Protein AF-A0A9E2W4H2-F1 (afdb_monomer)

Foldseek 3Di:
DDPPQDDPVLLVVLLVDDQADPDDPDPLSVLLNLLSVVLSVLLVLLVVQLVCLVVVPPDDPVQQDPVSVVLSVVLNVLSRVVSVVSSVCSDNVNLSVLSVVLVPDPDPPPPRSDDDPPVSSLLSGSQLPRVQLCLLQPPQDPVNSSCSSVVNDDLLVLLVCLVVLVVVVVVLCVVPVPLCVVLVVLVVLQVVLVVCVVVLVQLSNLVSLLVSLLVLLLVLLVVQCVLVVFPDDCPDPCNPDVLSSLPVGPFDFDQKDFPQSLCSQVSDDDDFPPVDPPTPPRPRRDIDTDGSSSQLVVSVVPRVSVVVCVVVVNDPCSSRSSSSSSSSSSSSSSSVVSVRSVVSRVVD

Organism: NCBI:txid2851599

Mean predicted aligned error: 9.27 Å

Radius of gyration: 24.01 Å; Cα contacts (8 Å, |Δi|>4): 334; chains: 1; bounding box: 62×45×63 Å

Sequence (348 aa):
MTQHSLTVGQLLDALKIEIFDKSPQNDFQRKCLERETSLKHYIDVCGIIVHQLVEMPGLSHRNISHWKKAKAKECIENLVNYTEELINELDRKKIENYCRRITSSFLPFSRNVFEPDITLLTLNSYYGVILTDVYWIPDLTIYEAMQIAGGNLKVEELGKRTPSKKSQINQLLKNNPKIFQIYRSHLNTIDEAFKCYDKNINKAFNLLLLTSIEGLTRQLGQYLVSKQNLDVNVHSDKYNSLDAFLRKIPWKEEIKISKTRLALLTSHYKSINYNDPLVDLPKPFEEVFINLKTRLDFLRRRFKENRDLVLHGQETDYDKPYNGYINSSALYEVLETILKCHKIHENK

pLDDT: mean 81.5, std 13.82, range [30.67, 97.12]

Secondary structure (DSSP, 8-state):
-------HHHHHHHHH---S-SS-SSHHHHHHHHHHHHHHHHHHHHHHHHHHHHH-TT--GGG--HHHHHHHHHHHHHHHHHHHHHHHH--HHHHHHHHHHHHH---TT---S----HHHHHTTSIIIIII---TT-TTS-HHHHHHHHTT-S-GGGGGGGHHHHHHHHHHHHHH-HHHHHTTHHHHHHHHHHHHHHHTT-HHHHHHHHHHHHHHHHHHHHHHHHHHTT----TTSGGGSSHHHHHHHS---S-EEEEHHHHHHHHT------TT-TT-----TT-EEEE-HHHHTHHHHHHHHHHHHHHHTT--TTTTSHHHHHHHHHHHHHHHHHHHHHHHHHH--

Structure (mmCIF, N/CA/C/O backbone):
data_AF-A0A9E2W4H2-F1
#
_entry.id   AF-A0A9E2W4H2-F1
#
loop_
_atom_site.group_PDB
_atom_site.id
_atom_site.type_symbol
_atom_site.label_atom_id
_atom_site.label_alt_id
_atom_site.label_comp_id
_atom_site.label_asym_id
_atom_site.label_entity_id
_atom_site.label_seq_id
_atom_site.pdbx_PDB_ins_code
_atom_site.Cartn_x
_atom_site.Cartn_y
_atom_site.Cartn_z
_atom_site.occupancy
_atom_site.B_iso_or_equiv
_atom_site.auth_seq_id
_atom_site.auth_comp_id
_atom_site.auth_asym_id
_atom_site.auth_atom_id
_atom_site.pdbx_PDB_model_num
ATOM 1 N N . MET A 1 1 ? 12.622 9.662 24.736 1.00 30.67 1 MET A N 1
ATOM 2 C CA . MET A 1 1 ? 11.350 10.406 24.853 1.00 30.67 1 MET A CA 1
ATOM 3 C C . MET A 1 1 ? 10.286 9.408 25.259 1.00 30.67 1 MET A C 1
ATOM 5 O O . MET A 1 1 ? 10.336 8.280 24.793 1.00 30.67 1 MET A O 1
ATOM 9 N N . THR A 1 2 ? 9.499 9.780 26.260 1.00 33.22 2 THR A N 1
ATOM 10 C CA . THR A 1 2 ? 8.830 8.937 27.263 1.00 33.22 2 THR A CA 1
ATOM 11 C C . THR A 1 2 ? 7.976 7.809 26.688 1.00 33.22 2 THR A C 1
ATOM 13 O O . THR A 1 2 ? 6.876 8.029 26.198 1.00 33.22 2 THR A O 1
ATOM 16 N N . GLN A 1 3 ? 8.505 6.592 26.805 1.00 40.88 3 GLN A N 1
ATOM 17 C CA . GLN A 1 3 ? 7.831 5.327 26.547 1.00 40.88 3 GLN A CA 1
ATOM 18 C C . GLN A 1 3 ? 6.933 5.016 27.757 1.00 40.88 3 GLN A C 1
ATOM 20 O O . GLN A 1 3 ? 7.299 4.232 28.628 1.00 40.88 3 GLN A O 1
ATOM 25 N N . HIS A 1 4 ? 5.791 5.695 27.870 1.00 49.88 4 HIS A N 1
ATOM 26 C CA . HIS A 1 4 ? 4.703 5.172 28.690 1.00 49.88 4 HIS A CA 1
ATOM 27 C C . HIS A 1 4 ? 4.058 4.069 27.866 1.00 49.88 4 HIS A C 1
ATOM 29 O O . HIS A 1 4 ? 3.254 4.348 26.999 1.00 49.88 4 HIS A O 1
ATOM 35 N N . SER A 1 5 ? 4.504 2.829 28.051 1.00 65.12 5 SER A N 1
ATOM 36 C CA . SER A 1 5 ? 3.824 1.684 27.459 1.00 65.12 5 SER A CA 1
ATOM 37 C C . SER A 1 5 ? 2.610 1.358 28.321 1.00 65.12 5 SER A C 1
ATOM 39 O O . SER A 1 5 ? 2.797 0.948 29.473 1.00 65.12 5 SER A O 1
ATOM 41 N N . LEU A 1 6 ? 1.399 1.515 27.784 1.00 74.44 6 LEU A N 1
ATOM 42 C CA . LEU A 1 6 ? 0.196 0.901 28.339 1.00 74.44 6 LEU A CA 1
ATOM 43 C C . LEU A 1 6 ? 0.482 -0.541 28.784 1.00 74.44 6 LEU A C 1
ATOM 45 O O . LEU A 1 6 ? 0.919 -1.385 28.000 1.00 74.44 6 LEU A O 1
ATOM 49 N N . THR A 1 7 ? 0.251 -0.832 30.060 1.00 82.12 7 THR A N 1
ATOM 50 C CA . THR A 1 7 ? 0.413 -2.184 30.604 1.00 82.12 7 THR A CA 1
ATOM 51 C C . THR A 1 7 ? -0.848 -3.016 30.374 1.00 82.12 7 THR A C 1
ATOM 53 O O . THR A 1 7 ? -1.959 -2.488 30.320 1.00 82.12 7 THR A O 1
ATOM 56 N N . VAL A 1 8 ? -0.700 -4.345 30.325 1.00 80.69 8 VAL A N 1
ATOM 57 C CA . VAL A 1 8 ? -1.849 -5.272 30.281 1.00 80.69 8 VAL A CA 1
ATOM 58 C C . VAL A 1 8 ? -2.789 -5.044 31.472 1.00 80.69 8 VAL A C 1
ATOM 60 O O . VAL A 1 8 ? -4.002 -5.098 31.307 1.00 80.69 8 VAL A O 1
ATOM 63 N N . GLY A 1 9 ? -2.246 -4.725 32.655 1.00 81.88 9 GLY A N 1
ATOM 64 C CA . GLY A 1 9 ? -3.041 -4.378 33.838 1.00 81.88 9 GLY A CA 1
ATOM 65 C C . GLY A 1 9 ? -3.933 -3.158 33.607 1.00 81.88 9 GLY A C 1
ATOM 66 O O . GLY A 1 9 ? -5.137 -3.247 33.806 1.00 81.88 9 GLY A O 1
ATOM 67 N N . GLN A 1 10 ? -3.372 -2.064 33.081 1.00 84.75 10 GLN A N 1
ATOM 68 C CA . GLN A 1 10 ? -4.138 -0.852 32.758 1.00 84.75 10 GLN A CA 1
ATOM 69 C C . GLN A 1 10 ? -5.245 -1.107 31.727 1.00 84.75 10 GLN A C 1
ATOM 71 O O . GLN A 1 10 ? -6.332 -0.549 31.852 1.00 84.75 10 GLN A O 1
ATOM 76 N N . LEU A 1 11 ? -4.996 -1.968 30.736 1.00 84.06 11 LEU A N 1
ATOM 77 C CA . LEU A 1 11 ? -6.012 -2.371 29.763 1.00 84.06 11 LEU A CA 1
ATOM 78 C C . LEU A 1 11 ? -7.147 -3.165 30.427 1.00 84.06 11 LEU A C 1
ATOM 80 O O . LEU A 1 11 ? -8.320 -2.857 30.223 1.00 84.06 11 LEU A O 1
ATOM 84 N N . LEU A 1 12 ? -6.808 -4.163 31.249 1.00 86.75 12 LEU A N 1
ATOM 85 C CA . LEU A 1 12 ? -7.796 -4.974 31.967 1.00 86.75 12 LEU A CA 1
ATOM 86 C C . LEU A 1 12 ? -8.614 -4.143 32.957 1.00 86.75 12 LEU A C 1
ATOM 88 O O . LEU A 1 12 ? -9.815 -4.369 33.097 1.00 86.75 12 LEU A O 1
ATOM 92 N N . ASP A 1 13 ? -7.980 -3.192 33.637 1.00 89.12 13 ASP A N 1
ATOM 93 C CA . ASP A 1 13 ? -8.657 -2.289 34.559 1.00 89.12 13 ASP A CA 1
ATOM 94 C C . ASP A 1 13 ? -9.620 -1.373 33.799 1.00 89.12 13 ASP A C 1
ATOM 96 O O . ASP A 1 13 ? -10.785 -1.280 34.180 1.00 89.12 13 ASP A O 1
ATOM 100 N N . ALA A 1 14 ? -9.199 -0.796 32.668 1.00 87.75 14 ALA A N 1
ATOM 101 C CA . ALA A 1 14 ? -10.059 0.043 31.832 1.00 87.75 14 ALA A CA 1
ATOM 102 C C . ALA A 1 14 ? -11.332 -0.681 31.352 1.00 87.75 14 ALA A C 1
ATOM 104 O O . ALA A 1 14 ? -12.418 -0.099 31.358 1.00 87.75 14 ALA A O 1
ATOM 105 N N . LEU A 1 15 ? -11.229 -1.965 30.996 1.00 88.31 15 LEU A N 1
ATOM 106 C CA . LEU A 1 15 ? -12.386 -2.777 30.600 1.00 88.31 15 LEU A CA 1
ATOM 107 C C . LEU A 1 15 ? -13.360 -3.047 31.762 1.00 88.31 15 LEU A C 1
ATOM 109 O O . LEU A 1 15 ? -14.558 -3.218 31.524 1.00 88.31 15 LEU A O 1
ATOM 113 N N . LYS A 1 16 ? -12.872 -3.059 33.009 1.00 91.25 16 LYS A N 1
ATOM 114 C CA . LYS A 1 16 ? -13.671 -3.320 34.220 1.00 91.25 16 LYS A CA 1
ATOM 115 C C . LYS A 1 16 ? -14.325 -2.078 34.820 1.00 91.25 16 LYS A C 1
ATOM 117 O O . LYS A 1 16 ? -15.295 -2.232 35.556 1.00 91.25 16 LYS A O 1
ATOM 122 N N . ILE A 1 17 ? -13.798 -0.879 34.564 1.00 88.94 17 ILE A N 1
ATOM 123 C CA . ILE A 1 17 ? -14.346 0.376 35.104 1.00 88.94 17 ILE A CA 1
ATOM 124 C C . ILE A 1 17 ? -15.816 0.495 34.703 1.00 88.94 17 ILE A C 1
ATOM 126 O O . ILE A 1 17 ? -16.095 0.505 33.518 1.00 88.94 17 ILE A O 1
ATOM 130 N N . GLU A 1 18 ? -16.750 0.638 35.641 1.00 91.50 18 GLU A N 1
ATOM 131 C CA . GLU A 1 18 ? -18.157 0.948 35.344 1.00 91.50 18 GLU A CA 1
ATOM 132 C C . GLU A 1 18 ? -18.415 2.430 35.644 1.00 91.50 18 GLU A C 1
ATOM 134 O O . GLU A 1 18 ? -18.378 2.849 36.802 1.00 91.50 18 GLU A O 1
ATOM 139 N N . ILE A 1 19 ? -18.612 3.246 34.601 1.00 92.50 19 ILE A N 1
ATOM 140 C CA . ILE A 1 19 ? -18.779 4.701 34.757 1.00 92.50 19 ILE A CA 1
ATOM 141 C C . ILE A 1 19 ? -20.255 5.062 34.887 1.00 92.50 19 ILE A C 1
ATOM 143 O O . ILE A 1 19 ? -20.602 5.868 35.752 1.00 92.50 19 ILE A O 1
ATOM 147 N N . PHE A 1 20 ? -21.112 4.496 34.038 1.00 92.88 20 PHE A N 1
ATOM 148 C CA . PHE A 1 20 ? -22.549 4.760 34.005 1.00 92.88 20 PHE A CA 1
ATOM 149 C C . PHE A 1 20 ? -23.363 3.512 34.358 1.00 92.88 20 PHE A C 1
ATOM 151 O O . PHE A 1 20 ? -22.971 2.380 34.079 1.00 92.88 20 PHE A O 1
ATOM 158 N N . ASP A 1 21 ? -24.532 3.729 34.966 1.00 88.19 21 ASP A N 1
ATOM 159 C CA . ASP A 1 21 ? -25.425 2.644 35.364 1.00 88.19 21 ASP A CA 1
ATOM 160 C C . ASP A 1 21 ? -25.968 1.886 34.151 1.00 88.19 21 ASP A C 1
ATOM 162 O O . ASP A 1 21 ? -26.453 2.480 33.187 1.00 88.19 21 ASP A O 1
ATOM 166 N N . LYS A 1 22 ? -26.001 0.553 34.256 1.00 88.94 22 LYS A N 1
ATOM 167 C CA . LYS A 1 22 ? -26.570 -0.342 33.229 1.00 88.94 22 LYS A CA 1
ATOM 168 C C . LYS A 1 22 ? -28.074 -0.138 33.007 1.00 88.94 22 LYS A C 1
ATOM 170 O O . LYS A 1 22 ? -28.611 -0.611 32.011 1.00 88.94 22 LYS A O 1
ATOM 175 N N . SER A 1 23 ? -28.754 0.540 33.934 1.00 90.19 23 SER A N 1
ATOM 176 C CA . SER A 1 23 ? -30.181 0.883 33.870 1.00 90.19 23 SER A CA 1
ATOM 177 C C . SER A 1 23 ? -30.361 2.404 33.743 1.00 90.19 23 SER A C 1
ATOM 179 O O . SER A 1 23 ? -30.641 3.072 34.745 1.00 90.19 23 SER A O 1
ATOM 181 N N . PRO A 1 24 ? -30.171 2.978 32.538 1.00 87.62 24 PRO A N 1
ATOM 182 C CA . PRO A 1 24 ? -30.231 4.421 32.331 1.00 87.62 24 PRO A CA 1
ATOM 183 C C . PRO A 1 24 ? -31.644 4.961 32.584 1.00 87.62 24 PRO A C 1
ATOM 185 O O . PRO A 1 24 ? -32.631 4.414 32.099 1.00 87.62 24 PRO A O 1
ATOM 188 N N . GLN A 1 25 ? -31.735 6.073 33.311 1.00 88.75 25 GLN A N 1
ATOM 189 C CA . GLN A 1 25 ? -32.998 6.714 33.695 1.00 88.75 25 GLN A CA 1
ATOM 190 C C . GLN A 1 25 ? -33.503 7.717 32.649 1.00 88.75 25 GLN A C 1
ATOM 192 O O . GLN A 1 25 ? -34.647 8.162 32.703 1.00 88.75 25 GLN A O 1
ATOM 197 N N . ASN A 1 26 ? -32.651 8.123 31.704 1.00 88.88 26 ASN A N 1
ATOM 198 C CA . ASN A 1 26 ? -32.999 9.071 30.648 1.00 88.88 26 ASN A CA 1
ATOM 199 C C . ASN A 1 26 ? -32.149 8.865 29.381 1.00 88.88 26 ASN A C 1
ATOM 201 O O . ASN A 1 26 ? -31.153 8.139 29.389 1.00 88.88 26 ASN A O 1
ATOM 205 N N . ASP A 1 27 ? -32.537 9.534 28.288 1.00 86.38 27 ASP A N 1
ATOM 206 C CA . ASP A 1 27 ? -31.858 9.437 26.985 1.00 86.38 27 ASP A CA 1
ATOM 207 C C . ASP A 1 27 ? -30.380 9.855 27.047 1.00 86.38 27 ASP A C 1
ATOM 209 O O . ASP A 1 27 ? -29.530 9.241 26.408 1.00 86.38 27 ASP A O 1
ATOM 213 N N . PHE A 1 28 ? -30.050 10.867 27.853 1.00 89.25 28 PHE A N 1
ATOM 214 C CA . PHE A 1 28 ? -28.669 11.321 28.016 1.00 89.25 28 PHE A CA 1
ATOM 215 C C . PHE A 1 28 ? -27.792 10.243 28.669 1.00 89.25 28 PHE A C 1
ATOM 217 O O . PHE A 1 28 ? -26.725 9.924 28.152 1.00 89.25 28 PHE A O 1
ATOM 224 N N . GLN A 1 29 ? -28.262 9.632 29.760 1.00 89.94 29 GLN A N 1
ATOM 225 C CA . GLN A 1 29 ? -27.570 8.524 30.422 1.00 89.94 29 GLN A CA 1
ATOM 226 C C . GLN A 1 29 ? -27.437 7.306 29.508 1.00 89.94 29 GLN A C 1
ATOM 228 O O . GLN A 1 29 ? -26.381 6.678 29.500 1.00 89.94 29 GLN A O 1
ATOM 233 N N . ARG A 1 30 ? -28.462 7.006 28.698 1.00 89.94 30 ARG A N 1
ATOM 234 C CA . ARG A 1 30 ? -28.393 5.942 27.689 1.00 89.94 30 ARG A CA 1
ATOM 235 C C . ARG A 1 30 ? -27.256 6.191 26.692 1.00 89.94 30 ARG A C 1
ATOM 237 O O . ARG A 1 30 ? -26.438 5.301 26.494 1.00 89.94 30 ARG A O 1
ATOM 244 N N . LYS A 1 31 ? -27.141 7.404 26.141 1.00 89.69 31 LYS A N 1
ATOM 245 C CA . LYS A 1 31 ? -26.047 7.771 25.218 1.00 89.69 31 LYS A CA 1
ATOM 246 C C . LYS A 1 31 ? -24.665 7.686 25.869 1.00 89.69 31 LYS A C 1
ATOM 248 O O . LYS A 1 31 ? -23.723 7.209 25.241 1.00 89.69 31 LYS A O 1
ATOM 253 N N . CYS A 1 32 ? -24.539 8.114 27.126 1.00 91.44 32 CYS A N 1
ATOM 254 C CA . CYS A 1 32 ? -23.289 7.984 27.877 1.00 91.44 32 CYS A CA 1
ATOM 255 C C . CYS A 1 32 ? -22.887 6.513 28.076 1.00 91.44 32 CYS A C 1
ATOM 257 O O . CYS A 1 32 ? -21.725 6.167 27.866 1.00 91.44 32 CYS A O 1
ATOM 259 N N . LEU A 1 33 ? -23.843 5.643 28.419 1.00 93.06 33 LEU A N 1
ATOM 260 C CA . LEU A 1 33 ? -23.612 4.202 28.553 1.00 93.06 33 LEU A CA 1
ATOM 261 C C . LEU A 1 33 ? -23.238 3.552 27.210 1.00 93.06 33 LEU A C 1
ATOM 263 O O . LEU A 1 33 ? -22.323 2.731 27.150 1.00 93.06 33 LEU A O 1
ATOM 267 N N . GLU A 1 34 ? -23.905 3.930 26.117 1.00 91.12 34 GLU A N 1
ATOM 268 C CA . GLU A 1 34 ? -23.574 3.462 24.765 1.00 91.12 34 GLU A CA 1
ATOM 269 C C . GLU A 1 34 ? -22.152 3.887 24.352 1.00 91.12 34 GLU A C 1
ATOM 271 O O . GLU A 1 34 ? -21.398 3.069 23.816 1.00 91.12 34 GLU A O 1
ATOM 276 N N . ARG A 1 35 ? -21.742 5.130 24.655 1.00 91.12 35 ARG A N 1
ATOM 277 C CA . ARG A 1 35 ? -20.366 5.617 24.446 1.00 91.12 35 ARG A CA 1
ATOM 278 C C . ARG A 1 35 ? -19.355 4.787 25.233 1.00 91.12 35 ARG A C 1
ATOM 280 O O . ARG A 1 35 ? -18.366 4.355 24.645 1.00 91.12 35 ARG A O 1
ATOM 287 N N . GLU A 1 36 ? -19.591 4.585 26.531 1.00 94.00 36 GLU A N 1
ATOM 288 C CA . GLU A 1 36 ? -18.726 3.790 27.417 1.00 94.00 36 GLU A CA 1
ATOM 289 C C . GLU A 1 36 ? -18.560 2.362 26.884 1.00 94.00 36 GLU A C 1
ATOM 291 O O . GLU A 1 36 ? -17.440 1.876 26.723 1.00 94.00 36 GLU A O 1
ATOM 296 N N . THR A 1 37 ? -19.676 1.712 26.549 1.00 92.75 37 THR A N 1
ATOM 297 C CA . THR A 1 37 ? -19.695 0.345 26.008 1.00 92.75 37 THR A CA 1
ATOM 298 C C . THR A 1 37 ? -18.917 0.266 24.697 1.00 92.75 37 THR A C 1
ATOM 300 O O . THR A 1 37 ? -18.131 -0.658 24.490 1.00 92.75 37 THR A O 1
ATOM 303 N N . SER A 1 38 ? -19.080 1.268 23.833 1.00 91.19 38 SER A N 1
ATOM 304 C CA . SER A 1 38 ? -18.387 1.322 22.548 1.00 91.19 38 SER A CA 1
ATOM 305 C C . SER A 1 38 ? -16.877 1.540 22.701 1.00 91.19 38 SER A C 1
ATOM 307 O O . SER A 1 38 ? -16.106 0.882 22.009 1.00 91.19 38 SER A O 1
ATOM 309 N N . LEU A 1 39 ? -16.426 2.398 23.629 1.00 92.44 39 LEU A N 1
ATOM 310 C CA . LEU A 1 39 ? -14.993 2.560 23.937 1.00 92.44 39 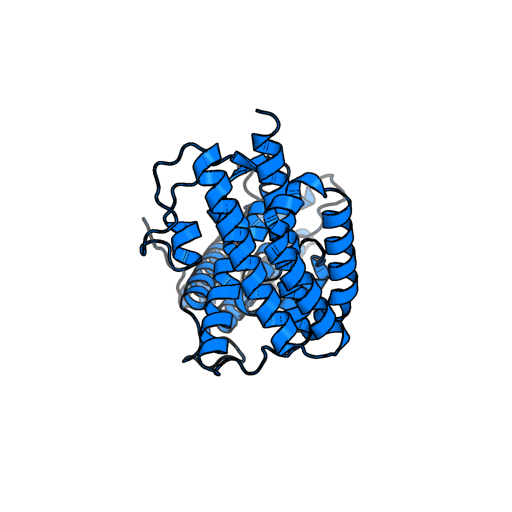LEU A CA 1
ATOM 311 C C . LEU A 1 39 ? -14.368 1.234 24.362 1.00 92.44 39 LEU A C 1
ATOM 313 O O . LEU A 1 39 ? -13.359 0.820 23.798 1.00 92.44 39 LEU A O 1
ATOM 317 N N . LYS A 1 40 ? -15.000 0.551 25.321 1.00 93.56 40 LYS A N 1
ATOM 318 C CA . LYS A 1 40 ? -14.528 -0.741 25.833 1.00 93.56 40 LYS A CA 1
ATOM 319 C C . LYS A 1 40 ? -14.477 -1.805 24.747 1.00 93.56 40 LYS A C 1
ATOM 321 O O . LYS A 1 40 ? -13.480 -2.510 24.637 1.00 93.56 40 LYS A O 1
ATOM 326 N N . HIS A 1 41 ? -15.516 -1.886 23.917 1.00 91.31 41 HIS A N 1
ATOM 327 C CA . HIS A 1 41 ? -15.539 -2.813 22.791 1.00 91.31 41 HIS A CA 1
ATOM 328 C C . HIS A 1 41 ? -14.346 -2.590 21.851 1.00 91.31 41 HIS A C 1
ATOM 330 O O . HIS A 1 41 ? -13.687 -3.548 21.463 1.00 91.31 41 HIS A O 1
ATOM 336 N N . TYR A 1 42 ? -14.015 -1.338 21.528 1.00 90.38 42 TYR A N 1
ATOM 337 C CA . TYR A 1 42 ? -12.907 -1.052 20.615 1.00 90.38 42 TYR A CA 1
ATOM 338 C C . TYR A 1 42 ? -11.516 -1.156 21.253 1.00 90.38 42 TYR A C 1
ATOM 340 O O . TYR A 1 42 ? -10.563 -1.470 20.540 1.00 90.38 42 TYR A O 1
ATOM 348 N N . ILE A 1 43 ? -11.393 -0.991 22.575 1.00 90.81 43 ILE A N 1
ATOM 349 C CA . ILE A 1 43 ? -10.186 -1.380 23.328 1.00 90.81 43 ILE A CA 1
ATOM 350 C C . ILE A 1 43 ? -9.940 -2.889 23.178 1.00 90.81 43 ILE A C 1
ATOM 352 O O . ILE A 1 43 ? -8.826 -3.302 22.857 1.00 90.81 43 ILE A O 1
ATOM 356 N N . ASP A 1 44 ? -10.983 -3.707 23.345 1.00 87.56 44 ASP A N 1
ATOM 357 C CA . ASP A 1 44 ? -10.897 -5.165 23.196 1.00 87.56 44 ASP A CA 1
ATOM 358 C C . ASP A 1 44 ? -10.544 -5.579 21.755 1.00 87.56 44 ASP A C 1
ATOM 360 O O . ASP A 1 44 ? -9.618 -6.362 21.532 1.00 87.56 44 ASP A O 1
ATOM 364 N N . VAL A 1 45 ? -11.182 -4.960 20.752 1.00 87.94 45 VAL A N 1
ATOM 365 C CA . VAL A 1 45 ? -10.849 -5.165 19.329 1.00 87.94 45 VAL A CA 1
ATOM 366 C C . VAL A 1 45 ? -9.374 -4.860 19.043 1.00 87.94 45 VAL A C 1
ATOM 368 O O . VAL A 1 45 ? -8.719 -5.644 18.354 1.00 87.94 45 VAL A O 1
ATOM 371 N N . CYS A 1 46 ? -8.820 -3.767 19.580 1.00 88.44 46 CYS A N 1
ATOM 372 C CA . CYS A 1 46 ? -7.393 -3.463 19.423 1.00 88.44 46 CYS A CA 1
ATOM 373 C C . CYS A 1 46 ? -6.513 -4.574 20.010 1.00 88.44 46 CYS A C 1
ATOM 375 O O . CYS A 1 46 ? -5.556 -4.999 19.360 1.00 88.44 46 CYS A O 1
ATOM 377 N N . GLY A 1 47 ? -6.863 -5.091 21.193 1.00 85.25 47 GLY A N 1
ATOM 378 C CA . GLY A 1 47 ? -6.172 -6.217 21.825 1.00 85.25 47 GLY A CA 1
ATOM 379 C C . GLY A 1 47 ? -6.174 -7.481 20.959 1.00 85.25 47 GLY A C 1
ATOM 380 O O . GLY A 1 47 ? -5.125 -8.101 20.769 1.00 85.25 47 GLY A O 1
ATOM 381 N N . ILE A 1 48 ? -7.319 -7.820 20.360 1.00 84.56 48 ILE A N 1
ATOM 382 C CA . ILE A 1 48 ? -7.449 -8.955 19.430 1.00 84.56 48 ILE A CA 1
ATOM 383 C C . ILE A 1 48 ? -6.549 -8.764 18.202 1.00 84.56 48 ILE A C 1
ATOM 385 O O . ILE A 1 48 ? -5.844 -9.690 17.799 1.00 84.56 48 ILE A O 1
ATOM 389 N N . ILE A 1 49 ? -6.531 -7.567 17.609 1.00 85.94 49 ILE A N 1
ATOM 390 C CA . ILE A 1 49 ? -5.699 -7.288 16.430 1.00 85.94 49 ILE A CA 1
ATOM 391 C C . ILE A 1 49 ? -4.205 -7.371 16.782 1.00 85.94 49 ILE A C 1
ATOM 393 O O . ILE A 1 49 ? -3.427 -7.962 16.028 1.00 85.94 49 ILE A O 1
ATOM 397 N N . VAL A 1 50 ? -3.797 -6.838 17.939 1.00 85.62 50 VAL A N 1
ATOM 398 C CA . VAL A 1 50 ? -2.420 -6.969 18.445 1.00 85.62 50 VAL A CA 1
ATOM 399 C C . VAL A 1 50 ? -2.042 -8.442 18.601 1.00 85.62 50 VAL A C 1
ATOM 401 O O . VAL A 1 50 ? -0.968 -8.844 18.154 1.00 85.62 50 VAL A O 1
ATOM 404 N N . HIS A 1 51 ? -2.929 -9.266 19.162 1.00 82.50 51 HIS A N 1
ATOM 405 C CA . HIS A 1 51 ? -2.698 -10.703 19.299 1.00 82.50 51 HIS A CA 1
ATOM 406 C C . HIS A 1 51 ? -2.475 -11.385 17.941 1.00 82.50 51 HIS A C 1
ATOM 408 O O . HIS A 1 51 ? -1.501 -12.115 17.772 1.00 82.50 51 HIS A O 1
ATOM 414 N N . GLN A 1 52 ? -3.298 -11.076 16.935 1.00 80.62 52 GLN A N 1
ATOM 415 C CA . GLN A 1 52 ? -3.134 -11.612 15.577 1.00 80.62 52 GLN A CA 1
ATOM 416 C C . GLN A 1 52 ? -1.788 -11.226 14.943 1.00 80.62 52 GLN A C 1
ATOM 418 O O . GLN A 1 52 ? -1.174 -12.037 14.249 1.00 80.62 52 GLN A O 1
ATOM 423 N N . LEU A 1 53 ? -1.302 -10.002 15.176 1.00 80.56 53 LEU A N 1
ATOM 424 C CA . LEU A 1 53 ? 0.015 -9.563 14.697 1.00 80.56 53 LEU A CA 1
ATOM 425 C C . LEU A 1 53 ? 1.169 -10.316 15.371 1.00 80.56 53 LEU A C 1
ATOM 427 O O . LEU A 1 53 ? 2.211 -10.506 14.744 1.00 80.56 53 LEU A O 1
ATOM 431 N N . VAL A 1 54 ? 0.993 -10.727 16.630 1.00 78.94 54 VAL A N 1
ATOM 432 C CA . VAL A 1 54 ? 1.981 -11.510 17.385 1.00 78.94 54 VAL A CA 1
ATOM 433 C C . VAL A 1 54 ? 1.970 -12.975 16.950 1.00 78.94 54 VAL A C 1
ATOM 435 O O . VAL A 1 54 ? 3.033 -13.538 16.688 1.00 78.94 54 VAL A O 1
ATOM 438 N N . GLU A 1 55 ? 0.789 -13.584 16.835 1.00 73.38 55 GLU A N 1
ATOM 439 C CA . GLU A 1 55 ? 0.643 -14.988 16.434 1.00 73.38 55 GLU A CA 1
ATOM 440 C C . GLU A 1 55 ? 1.045 -15.235 14.977 1.00 73.38 55 GLU A C 1
ATOM 442 O O . GLU A 1 55 ? 1.562 -16.303 14.655 1.00 73.38 55 GLU A O 1
ATOM 447 N N . MET A 1 56 ? 0.832 -14.246 14.103 1.00 71.06 56 MET A N 1
ATOM 448 C CA . MET A 1 56 ? 1.029 -14.338 12.653 1.00 71.06 56 MET A CA 1
ATOM 449 C C . MET A 1 56 ? 0.390 -15.599 12.034 1.00 71.06 56 MET A C 1
ATOM 451 O O . MET A 1 56 ? 1.101 -16.456 11.494 1.00 71.06 56 MET A O 1
ATOM 455 N N . PRO A 1 57 ? -0.951 -15.731 12.093 1.00 59.34 57 PRO A N 1
ATOM 456 C CA . PRO A 1 57 ? -1.661 -16.921 11.636 1.00 59.34 57 PRO A CA 1
ATOM 457 C C . PRO A 1 57 ? -1.245 -17.356 10.224 1.00 59.34 57 PRO A C 1
ATOM 459 O O . PRO A 1 57 ? -1.187 -16.546 9.295 1.00 59.34 57 PRO A O 1
ATOM 462 N N . GLY A 1 58 ? -0.962 -18.652 10.061 1.00 59.44 58 GLY A N 1
ATOM 463 C CA . GLY A 1 58 ? -0.596 -19.246 8.771 1.00 59.44 58 GLY A CA 1
ATOM 464 C C . GLY A 1 58 ? 0.876 -19.103 8.361 1.00 59.44 58 GLY A C 1
ATOM 465 O O . GLY A 1 58 ? 1.232 -19.555 7.276 1.00 59.44 58 GLY A O 1
ATOM 466 N N . LEU A 1 59 ? 1.750 -18.527 9.199 1.00 59.50 59 LEU A N 1
ATOM 467 C CA . LEU A 1 59 ? 3.191 -18.437 8.934 1.00 59.50 59 LEU A CA 1
ATOM 468 C C . LEU A 1 59 ? 4.019 -19.215 9.965 1.00 59.50 59 LEU A C 1
ATOM 470 O O . LEU A 1 59 ? 3.819 -19.112 11.170 1.00 59.50 59 LEU A O 1
ATOM 474 N N . SER A 1 60 ? 5.031 -19.947 9.492 1.00 57.09 60 SER A N 1
ATOM 475 C CA . SER A 1 60 ? 6.074 -20.491 10.371 1.00 57.09 60 SER A CA 1
ATOM 476 C C . SER A 1 60 ? 6.967 -19.355 10.873 1.00 57.09 60 SER A C 1
ATOM 478 O O . SER A 1 60 ? 7.494 -18.586 10.065 1.00 57.09 60 SER A O 1
ATOM 480 N N . HIS A 1 61 ? 7.219 -19.282 12.186 1.00 53.16 61 HIS A N 1
ATOM 481 C CA . HIS A 1 61 ? 8.064 -18.242 12.797 1.00 53.16 61 HIS A CA 1
ATOM 482 C C . HIS A 1 61 ? 9.476 -18.133 12.186 1.00 53.16 61 HIS A C 1
ATOM 484 O O . HIS A 1 61 ? 10.130 -17.092 12.291 1.00 53.16 61 HIS A O 1
ATOM 490 N N . ARG A 1 62 ? 9.948 -19.196 11.518 1.00 54.56 62 ARG A N 1
ATOM 491 C CA . ARG A 1 62 ? 11.247 -19.248 10.829 1.00 54.56 62 ARG A CA 1
ATOM 492 C C . ARG A 1 62 ? 11.258 -18.544 9.464 1.00 54.56 62 ARG A C 1
ATOM 494 O O . ARG A 1 62 ? 12.335 -18.208 8.990 1.00 54.56 62 ARG A O 1
ATOM 501 N N . ASN A 1 63 ? 10.092 -18.258 8.881 1.00 60.09 63 ASN A N 1
ATOM 502 C CA . ASN A 1 63 ? 9.952 -17.729 7.516 1.00 60.09 63 ASN A CA 1
ATOM 503 C C . ASN A 1 63 ? 9.478 -16.263 7.473 1.00 60.09 63 ASN A C 1
ATOM 505 O O . ASN A 1 63 ? 9.152 -15.742 6.408 1.00 60.09 63 ASN A O 1
ATOM 509 N N . ILE A 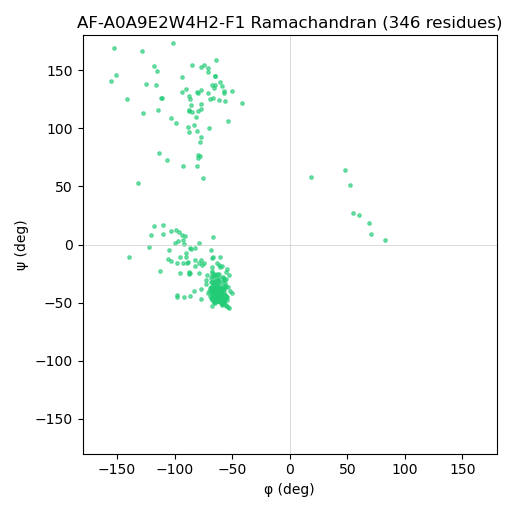1 64 ? 9.416 -15.575 8.619 1.00 64.69 64 ILE A N 1
ATOM 510 C CA . ILE A 1 64 ? 8.982 -14.174 8.669 1.00 64.69 64 ILE A CA 1
ATOM 511 C C . ILE A 1 64 ? 10.180 -13.261 8.399 1.00 64.69 64 ILE A C 1
ATOM 513 O O . ILE A 1 64 ? 11.155 -13.242 9.160 1.00 64.69 64 ILE A O 1
ATOM 517 N N . SER A 1 65 ? 10.079 -12.462 7.342 1.00 68.19 65 SER A N 1
ATOM 518 C CA . SER A 1 65 ? 11.115 -11.513 6.953 1.00 68.19 65 SER A CA 1
ATOM 519 C C . SER A 1 65 ? 11.338 -10.410 7.994 1.00 68.19 65 SER A C 1
ATOM 521 O O . SER A 1 65 ? 10.467 -10.074 8.801 1.00 68.19 65 SER A O 1
ATOM 523 N N . HIS 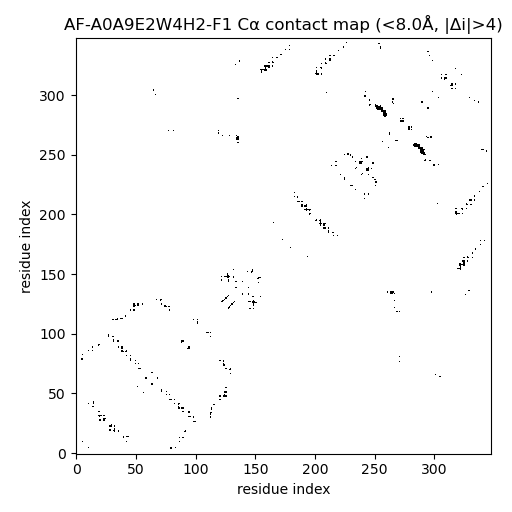A 1 66 ? 12.517 -9.783 7.946 1.00 72.88 66 HIS A N 1
ATOM 524 C CA . HIS A 1 66 ? 12.823 -8.620 8.783 1.00 72.88 66 HIS A CA 1
ATOM 525 C C . HIS A 1 66 ? 11.820 -7.475 8.568 1.00 72.88 66 HIS A C 1
ATOM 527 O O . HIS A 1 66 ? 11.456 -6.787 9.519 1.00 72.88 66 HIS A O 1
ATOM 533 N N . TRP A 1 67 ? 11.364 -7.264 7.330 1.00 73.00 67 TRP A N 1
ATOM 534 C CA . TRP A 1 67 ? 10.399 -6.212 7.026 1.00 73.00 67 TRP A CA 1
ATOM 535 C C . TRP A 1 67 ? 9.031 -6.501 7.655 1.00 73.00 67 TRP A C 1
ATOM 537 O O . TRP A 1 67 ? 8.511 -5.633 8.351 1.00 73.00 67 TRP A O 1
ATOM 547 N N . LYS A 1 68 ? 8.498 -7.725 7.514 1.00 74.56 68 LYS A N 1
ATOM 548 C CA . LYS A 1 68 ? 7.222 -8.117 8.136 1.00 74.56 68 LYS A CA 1
ATOM 549 C C . LYS A 1 68 ? 7.264 -7.963 9.659 1.00 74.56 68 LYS A C 1
ATOM 551 O O . LYS A 1 68 ? 6.312 -7.457 10.240 1.00 74.56 68 LYS A O 1
ATOM 556 N N . LYS A 1 69 ? 8.392 -8.305 10.299 1.00 77.06 69 LYS A N 1
ATOM 557 C CA . LYS A 1 69 ? 8.610 -8.083 11.744 1.00 77.06 69 LYS A CA 1
ATOM 558 C C . LYS A 1 69 ? 8.609 -6.602 12.117 1.00 77.06 69 LYS A C 1
ATOM 560 O O . LYS A 1 69 ? 7.941 -6.212 13.069 1.00 77.06 69 LYS A O 1
ATOM 565 N N . ALA A 1 70 ? 9.348 -5.778 11.372 1.00 78.75 70 ALA A N 1
ATOM 566 C CA . ALA A 1 70 ? 9.389 -4.337 11.607 1.00 78.75 70 ALA A CA 1
ATOM 567 C C . ALA A 1 70 ? 8.005 -3.698 11.423 1.00 78.75 70 ALA A C 1
ATOM 569 O O . ALA A 1 70 ? 7.612 -2.855 12.224 1.00 78.75 70 ALA A O 1
ATOM 570 N N . LYS A 1 71 ? 7.245 -4.144 10.415 1.00 77.69 71 LYS A N 1
ATOM 571 C CA . LYS A 1 71 ? 5.901 -3.635 10.153 1.00 77.69 71 LYS A CA 1
ATOM 572 C C . LYS A 1 71 ? 4.886 -4.086 11.200 1.00 77.69 71 LYS A C 1
ATOM 574 O O . LYS A 1 71 ? 4.115 -3.258 11.663 1.00 77.69 71 LYS A O 1
ATOM 579 N N . ALA A 1 72 ? 4.934 -5.350 11.630 1.00 80.38 72 ALA A N 1
ATOM 580 C CA . ALA A 1 72 ? 4.127 -5.836 12.750 1.00 80.38 72 ALA A CA 1
ATOM 581 C C . ALA A 1 72 ? 4.345 -4.980 13.998 1.00 80.38 72 ALA A C 1
ATOM 583 O O . ALA A 1 72 ? 3.384 -4.562 14.632 1.00 80.38 72 ALA A O 1
ATOM 584 N N . LYS A 1 73 ? 5.609 -4.664 14.306 1.00 82.62 73 LYS A N 1
ATOM 585 C CA . LYS A 1 73 ? 5.959 -3.809 15.440 1.00 82.62 73 LYS A CA 1
ATOM 586 C C . LYS A 1 73 ? 5.356 -2.406 15.316 1.00 82.62 73 LYS A C 1
ATOM 588 O O . LYS A 1 73 ? 4.741 -1.947 16.267 1.00 82.62 73 LYS A O 1
ATOM 593 N N . GLU A 1 74 ? 5.487 -1.761 14.158 1.00 83.56 74 GLU A N 1
ATOM 594 C CA . GLU A 1 74 ? 4.886 -0.441 13.907 1.00 83.56 74 GLU A CA 1
ATOM 595 C C . GLU A 1 74 ? 3.354 -0.476 14.051 1.00 83.56 74 GLU A C 1
ATOM 597 O O . GLU A 1 74 ? 2.764 0.405 14.669 1.00 83.56 74 GLU A O 1
ATOM 602 N N . CYS A 1 75 ? 2.698 -1.517 13.529 1.00 83.81 75 CYS A N 1
ATOM 603 C CA . CYS A 1 75 ? 1.251 -1.679 13.663 1.00 83.81 75 CYS A CA 1
ATOM 604 C C . CYS A 1 75 ? 0.819 -1.888 15.115 1.00 83.81 75 CYS A C 1
ATOM 606 O O . CYS A 1 75 ? -0.168 -1.294 15.542 1.00 83.81 75 CYS A O 1
ATOM 608 N N . ILE A 1 76 ? 1.574 -2.678 15.883 1.00 85.62 76 ILE A N 1
ATOM 609 C CA . ILE A 1 76 ? 1.350 -2.838 17.324 1.00 85.62 76 ILE A CA 1
ATOM 610 C C . ILE A 1 76 ? 1.512 -1.487 18.030 1.00 85.62 76 ILE A C 1
ATOM 612 O O . ILE A 1 76 ? 0.649 -1.126 18.819 1.00 85.62 76 ILE A O 1
ATOM 616 N N . GLU A 1 77 ? 2.559 -0.714 17.724 1.00 86.38 77 GLU A N 1
ATOM 617 C CA . GLU A 1 77 ? 2.772 0.621 18.306 1.00 86.38 77 GLU A CA 1
ATOM 618 C C . GLU A 1 77 ? 1.594 1.567 18.005 1.00 86.38 77 GLU A C 1
ATOM 620 O O . GLU A 1 77 ? 1.078 2.212 18.916 1.00 86.38 77 GLU A O 1
ATOM 625 N N . ASN A 1 78 ? 1.097 1.594 16.764 1.00 84.88 78 ASN A N 1
ATOM 626 C CA . ASN A 1 78 ? -0.071 2.400 16.391 1.00 84.88 78 ASN A CA 1
ATOM 627 C C . ASN A 1 78 ? -1.346 1.976 17.137 1.00 84.88 78 ASN A C 1
ATOM 629 O O . ASN A 1 78 ? -2.095 2.831 17.608 1.00 84.88 78 ASN A O 1
ATOM 633 N N . LEU A 1 79 ? -1.596 0.668 17.252 1.00 86.69 79 LEU A N 1
ATOM 634 C CA . LEU A 1 79 ? -2.761 0.132 17.963 1.00 86.69 79 LEU A CA 1
ATOM 635 C C . LEU A 1 79 ? -2.677 0.395 19.469 1.00 86.69 79 LEU A C 1
ATOM 637 O O . LEU A 1 79 ? -3.695 0.702 20.082 1.00 86.69 79 LEU A O 1
ATOM 641 N N . VAL A 1 80 ? -1.482 0.320 20.062 1.00 87.50 80 VAL A N 1
ATOM 642 C CA . VAL A 1 80 ? -1.260 0.660 21.476 1.00 87.50 80 VAL A CA 1
ATOM 643 C C . VAL A 1 80 ? -1.535 2.141 21.716 1.00 87.50 80 VAL A C 1
ATOM 645 O O . VAL A 1 80 ? -2.314 2.456 22.610 1.00 87.50 80 VAL A O 1
ATOM 648 N N . ASN A 1 81 ? -1.005 3.036 20.876 1.00 86.69 81 ASN A N 1
ATOM 649 C CA . ASN A 1 81 ? -1.281 4.473 20.977 1.00 86.69 81 ASN A CA 1
ATOM 650 C C . ASN A 1 81 ? -2.786 4.766 20.855 1.00 86.69 81 ASN A C 1
ATOM 652 O O . ASN A 1 81 ? -3.344 5.516 21.652 1.00 86.69 81 ASN A O 1
ATOM 656 N N . TYR A 1 82 ? -3.472 4.127 19.901 1.00 87.69 82 TYR A N 1
ATOM 657 C CA . TYR A 1 82 ? -4.921 4.276 19.756 1.00 87.69 82 TYR A CA 1
ATOM 658 C C . TYR A 1 82 ? -5.685 3.717 20.967 1.00 87.69 82 TYR A C 1
ATOM 660 O O . TYR A 1 82 ? -6.656 4.311 21.427 1.00 87.69 82 TYR A O 1
ATOM 668 N N . THR A 1 83 ? -5.218 2.610 21.548 1.00 89.69 83 THR A N 1
ATOM 669 C CA . THR A 1 83 ? -5.800 2.050 22.776 1.00 89.69 83 THR A CA 1
ATOM 670 C C . THR A 1 83 ? -5.639 3.012 23.955 1.00 89.69 83 THR A C 1
ATOM 672 O O . THR A 1 83 ? -6.584 3.203 24.718 1.00 89.69 83 THR A O 1
ATOM 675 N N . GLU A 1 84 ? -4.483 3.665 24.092 1.00 89.06 84 GLU A N 1
ATOM 676 C CA . GLU A 1 84 ? -4.256 4.704 25.104 1.00 89.06 84 GLU A CA 1
ATOM 677 C C . GLU A 1 84 ? -5.195 5.898 24.916 1.00 89.06 84 GLU A C 1
ATOM 679 O O . GLU A 1 84 ? -5.763 6.386 25.893 1.00 89.06 84 GLU A O 1
ATOM 684 N N . GLU A 1 85 ? -5.420 6.343 23.677 1.00 88.12 85 GLU A N 1
ATOM 685 C CA . GLU A 1 85 ? -6.419 7.373 23.370 1.00 88.12 85 GLU A CA 1
ATOM 686 C C . GLU A 1 85 ? -7.824 6.942 23.826 1.00 88.12 85 GLU A C 1
ATOM 688 O O . GLU A 1 85 ? -8.495 7.699 24.528 1.00 88.12 85 GLU A O 1
ATOM 693 N N . LEU A 1 86 ? -8.257 5.715 23.507 1.00 90.06 86 LEU A N 1
ATOM 694 C CA . LEU A 1 86 ? -9.569 5.195 23.916 1.00 90.06 86 LEU A CA 1
ATOM 695 C C . LEU A 1 86 ? -9.714 5.087 25.443 1.00 90.06 86 LEU A C 1
ATOM 697 O O . LEU A 1 86 ? -10.760 5.449 25.982 1.00 90.06 86 LEU A O 1
ATOM 701 N N . ILE A 1 87 ? -8.673 4.626 26.145 1.00 91.06 87 ILE A N 1
ATOM 702 C CA . ILE A 1 87 ? -8.652 4.551 27.614 1.00 91.06 87 ILE A CA 1
ATOM 703 C C . ILE A 1 87 ? -8.702 5.951 28.223 1.00 91.06 87 ILE A C 1
ATOM 705 O O . ILE A 1 87 ? -9.445 6.184 29.173 1.00 91.06 87 ILE A O 1
ATOM 709 N N . ASN A 1 88 ? -7.976 6.911 27.653 1.00 89.44 88 ASN A N 1
ATOM 710 C CA . ASN A 1 88 ? -8.029 8.299 28.101 1.00 89.44 88 ASN A CA 1
ATOM 711 C C . ASN A 1 88 ? -9.418 8.924 27.911 1.00 89.44 88 ASN A C 1
ATOM 713 O O . ASN A 1 88 ? -9.739 9.883 28.611 1.00 89.44 88 ASN A O 1
ATOM 717 N N . GLU A 1 89 ? -10.227 8.433 26.970 1.00 89.19 89 GLU A N 1
ATOM 718 C CA . GLU A 1 89 ? -11.619 8.852 26.769 1.00 89.19 89 GLU A CA 1
ATOM 719 C C . GLU A 1 89 ? -12.616 8.150 27.710 1.00 89.19 89 GLU A C 1
ATOM 721 O O . GLU A 1 89 ? -13.740 8.635 27.854 1.00 89.19 89 GLU A O 1
ATOM 726 N N . LEU A 1 90 ? -12.220 7.073 28.406 1.00 91.12 90 LEU A N 1
ATOM 727 C CA . LEU A 1 90 ? -12.999 6.427 29.474 1.00 91.12 90 LEU A CA 1
ATOM 728 C C . LEU A 1 90 ? -12.959 7.242 30.779 1.00 91.12 90 LEU A C 1
ATOM 730 O O . LEU A 1 90 ? -12.589 6.761 31.847 1.00 91.12 90 LEU A O 1
ATOM 734 N N . ASP A 1 91 ? -13.386 8.497 30.694 1.00 92.56 91 ASP A N 1
ATOM 735 C CA . ASP A 1 91 ? -13.576 9.391 31.829 1.00 92.56 91 ASP A CA 1
ATOM 736 C C . ASP A 1 91 ? -15.006 9.936 31.833 1.00 92.56 91 ASP A C 1
ATOM 738 O O . ASP A 1 91 ? -15.551 10.339 30.800 1.00 92.56 91 ASP A O 1
ATOM 742 N N . ARG A 1 92 ? -15.613 9.998 33.024 1.00 93.25 92 ARG A N 1
ATOM 743 C CA . ARG A 1 92 ? -16.997 10.457 33.194 1.00 93.25 92 ARG A CA 1
ATOM 744 C C . ARG A 1 92 ? -17.224 11.838 32.585 1.00 93.25 92 ARG A C 1
ATOM 746 O O . ARG A 1 92 ? -18.197 12.028 31.857 1.00 93.25 92 ARG A O 1
ATOM 753 N N . LYS A 1 93 ? -16.345 12.806 32.869 1.00 92.69 93 LYS A N 1
ATOM 754 C CA . LYS A 1 93 ? -16.520 14.185 32.391 1.00 92.69 93 LYS A CA 1
ATOM 755 C C . LYS A 1 93 ? -16.363 14.252 30.878 1.00 92.69 93 LYS A C 1
ATOM 757 O O . LYS A 1 93 ? -17.139 14.952 30.230 1.00 92.69 93 LYS A O 1
ATOM 762 N N . LYS A 1 94 ? -15.393 13.533 30.309 1.00 90.94 94 LYS A N 1
ATOM 763 C CA . LYS A 1 94 ? -15.193 13.479 28.853 1.00 90.94 94 LYS A CA 1
ATOM 764 C C . LYS A 1 94 ? -16.397 12.887 28.124 1.00 90.94 94 LYS A C 1
ATOM 766 O O . LYS A 1 94 ? -16.905 13.520 27.197 1.00 90.94 94 LYS A O 1
ATOM 771 N N . ILE A 1 95 ? -16.905 11.745 28.591 1.00 90.94 95 ILE A N 1
ATOM 772 C CA . ILE A 1 95 ? -18.079 11.084 28.005 1.00 90.94 95 ILE A CA 1
ATOM 773 C C . ILE A 1 95 ? -19.310 11.992 28.079 1.00 90.94 95 ILE A C 1
ATOM 775 O O . ILE A 1 95 ? -19.979 12.208 27.065 1.00 90.94 95 ILE A O 1
ATOM 779 N N . GLU A 1 96 ? -19.588 12.580 29.246 1.00 90.94 96 GLU A N 1
ATOM 780 C CA . GLU A 1 96 ? -20.716 13.501 29.407 1.00 90.94 96 GLU A CA 1
ATOM 781 C C . GLU A 1 96 ? -20.591 14.725 28.490 1.00 90.94 96 GLU A C 1
ATOM 783 O O . GLU A 1 96 ? -21.565 15.119 27.847 1.00 90.94 96 GLU A O 1
ATOM 788 N N . ASN A 1 97 ? -19.400 15.324 28.402 1.00 87.06 97 ASN A N 1
ATOM 789 C CA . ASN A 1 97 ? -19.158 16.493 27.558 1.00 87.06 97 ASN A CA 1
ATOM 790 C C . ASN A 1 97 ? -19.354 16.180 26.070 1.00 87.06 97 ASN A C 1
ATOM 792 O O . ASN A 1 97 ? -19.972 16.977 25.362 1.00 87.06 97 ASN A O 1
ATOM 796 N N . TYR A 1 98 ? -18.879 15.025 25.603 1.00 85.50 98 TYR A N 1
ATOM 797 C CA . TYR A 1 98 ? -19.086 14.571 24.229 1.00 85.50 98 TYR A CA 1
ATOM 798 C C . TYR A 1 98 ? -20.579 14.378 23.923 1.00 85.50 98 TYR A C 1
ATOM 800 O O . TYR A 1 98 ? -21.101 14.941 22.957 1.00 85.50 98 TYR A O 1
ATOM 808 N N . CYS A 1 99 ? -21.303 13.676 24.800 1.00 86.44 99 CYS A N 1
ATOM 809 C CA . CYS A 1 99 ? -22.735 13.425 24.628 1.00 86.44 99 CYS A CA 1
ATOM 810 C C . CYS A 1 99 ? -23.560 14.722 24.660 1.00 86.44 99 CYS A C 1
ATOM 812 O O . CYS A 1 99 ? -24.496 14.875 23.871 1.00 86.44 99 CYS A O 1
ATOM 814 N N . ARG A 1 100 ? -23.203 15.692 25.518 1.00 85.88 100 ARG A N 1
ATOM 815 C CA . ARG A 1 100 ? -23.833 17.026 25.529 1.00 85.88 100 ARG A CA 1
ATOM 816 C C . ARG A 1 100 ? -23.617 17.750 24.202 1.00 85.88 100 ARG A C 1
ATOM 818 O O . ARG A 1 100 ? -24.585 18.259 23.646 1.00 85.88 100 ARG A O 1
ATOM 825 N N . ARG A 1 101 ? -22.386 17.745 23.670 1.00 79.50 101 ARG A N 1
ATOM 826 C CA . ARG A 1 101 ? -22.051 18.388 22.387 1.00 79.50 101 ARG A CA 1
ATOM 827 C C . ARG A 1 101 ? -22.876 17.823 21.232 1.00 79.50 101 ARG A C 1
ATOM 829 O O . ARG A 1 101 ? -23.494 18.609 20.522 1.00 79.50 101 ARG A O 1
ATOM 836 N N . ILE A 1 102 ? -22.962 16.497 21.113 1.00 75.38 102 ILE A N 1
ATOM 837 C CA . ILE A 1 102 ? -23.787 15.824 20.091 1.00 75.38 102 ILE A CA 1
ATOM 838 C C . ILE A 1 102 ? -25.275 16.133 20.263 1.00 75.38 102 ILE A C 1
ATOM 840 O O . ILE A 1 102 ? -25.995 16.316 19.290 1.00 75.38 102 ILE A O 1
ATOM 844 N N . THR A 1 103 ? -25.757 16.196 21.503 1.00 68.81 103 THR A N 1
ATOM 845 C CA . THR A 1 103 ? -27.175 16.488 21.760 1.00 68.81 103 THR A CA 1
ATOM 846 C C . THR A 1 103 ? -27.512 17.956 21.464 1.00 68.81 103 THR A C 1
ATOM 848 O O . THR A 1 103 ? -28.651 18.268 21.133 1.00 68.81 103 THR A O 1
ATOM 851 N N . SER A 1 104 ? -26.526 18.856 21.556 1.00 65.88 104 SER A N 1
ATOM 852 C CA . SER A 1 104 ? -26.671 20.287 21.263 1.00 65.88 104 SER A CA 1
ATOM 853 C C . SER A 1 104 ? -26.402 20.676 19.804 1.00 65.88 104 SER A C 1
ATOM 855 O O . SER A 1 104 ? -26.761 21.781 19.397 1.00 65.88 104 SER A O 1
ATOM 857 N N . SER A 1 105 ? -25.760 19.814 19.005 1.00 60.19 105 SER A N 1
ATOM 858 C CA . SER A 1 105 ? -25.456 20.122 17.610 1.00 60.19 105 SER A CA 1
ATOM 859 C C . SER A 1 105 ? -26.712 19.979 16.744 1.00 60.19 105 SER A C 1
ATOM 861 O O . SER A 1 105 ? -27.256 18.898 16.554 1.00 60.19 105 SER A O 1
ATOM 863 N N . PHE A 1 106 ? -27.157 21.088 16.150 1.00 52.22 106 PHE A N 1
ATOM 864 C CA . PHE A 1 106 ? -28.277 21.152 15.194 1.00 52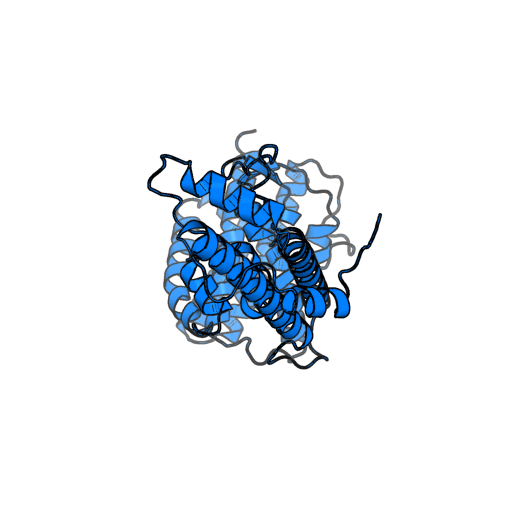.22 106 PHE A CA 1
ATOM 865 C C . PHE A 1 106 ? -28.004 20.438 13.850 1.00 52.22 106 PHE A C 1
ATOM 867 O O . PHE A 1 106 ? -28.800 20.541 12.917 1.00 52.22 106 PHE A O 1
ATOM 874 N N . LEU A 1 107 ? -26.873 19.737 13.716 1.00 47.19 107 LEU A N 1
ATOM 875 C CA . LEU A 1 107 ? -26.453 19.090 12.478 1.00 47.19 107 LEU A CA 1
ATOM 876 C C . LEU A 1 107 ? -27.054 17.674 12.392 1.00 47.19 107 LEU A C 1
ATOM 878 O O . LEU A 1 107 ? -26.696 16.808 13.190 1.00 47.19 107 LEU A O 1
ATOM 882 N N . PRO A 1 108 ? -27.926 17.390 11.407 1.00 45.34 108 PRO A N 1
ATOM 883 C CA . PRO A 1 108 ? -28.690 16.140 11.331 1.00 45.34 108 PRO A CA 1
ATOM 884 C C . PRO A 1 108 ? -27.854 14.879 11.042 1.00 45.34 108 PRO A C 1
ATOM 886 O O . PRO A 1 108 ? -28.406 13.779 11.066 1.00 45.34 108 PRO A O 1
ATOM 889 N N . PHE A 1 109 ? -26.547 15.015 10.793 1.00 44.53 109 PHE A N 1
ATOM 890 C CA . PHE A 1 109 ? -25.677 13.935 10.316 1.00 44.53 109 PHE A CA 1
ATOM 891 C C . PHE A 1 109 ? -24.760 13.307 11.379 1.00 44.53 109 PHE A C 1
ATOM 893 O O . PHE A 1 109 ? -24.261 12.213 11.143 1.00 44.53 109 PHE A O 1
ATOM 900 N N . SER A 1 110 ? -24.571 13.909 12.558 1.00 49.97 110 SER A N 1
ATOM 901 C CA . SER A 1 110 ? -23.710 13.343 13.615 1.00 49.97 110 SER A CA 1
ATOM 902 C C . SER A 1 110 ? -24.550 12.770 14.762 1.00 49.97 110 SER A C 1
ATOM 904 O O . SER A 1 110 ? -24.664 13.383 15.822 1.00 49.97 110 SER A O 1
ATOM 906 N N . ARG A 1 111 ? -25.210 11.625 14.541 1.00 54.28 111 ARG A N 1
ATOM 907 C CA . ARG A 1 111 ? -26.018 10.942 15.578 1.00 54.28 111 ARG A CA 1
ATOM 908 C C . ARG A 1 111 ? -25.271 9.843 16.332 1.00 54.28 111 ARG A C 1
ATOM 910 O O . ARG A 1 111 ? -25.791 9.354 17.332 1.00 54.28 111 ARG A O 1
ATOM 917 N N . ASN A 1 112 ? -24.091 9.443 15.868 1.00 65.31 112 ASN A N 1
ATOM 918 C CA . ASN A 1 112 ? -23.366 8.339 16.477 1.00 65.31 112 ASN A CA 1
ATOM 919 C C . ASN A 1 112 ? -22.692 8.802 17.763 1.00 65.31 112 ASN A C 1
ATOM 921 O O . ASN A 1 112 ? -21.853 9.697 17.762 1.00 65.31 112 ASN A O 1
ATOM 925 N N . VAL A 1 113 ? -23.055 8.160 18.871 1.00 76.25 113 VAL A N 1
ATOM 926 C CA . VAL A 1 113 ? -22.416 8.380 20.171 1.00 76.25 113 VAL A CA 1
ATOM 927 C C . VAL A 1 113 ? -20.973 7.893 20.187 1.00 76.25 113 VAL A C 1
ATOM 929 O O . VAL A 1 113 ? -20.258 8.238 21.106 1.00 76.25 113 VAL A O 1
ATOM 932 N N . PHE A 1 114 ? -20.512 7.142 19.187 1.00 80.75 114 PHE A N 1
ATOM 933 C CA . PHE A 1 114 ? -19.104 6.834 18.971 1.00 80.75 114 PHE A CA 1
ATOM 934 C C . PHE A 1 114 ? -18.841 6.507 17.505 1.00 80.75 114 PHE A C 1
ATOM 936 O O . PHE A 1 114 ? -19.624 5.786 16.888 1.00 80.75 114 PHE A O 1
ATOM 943 N N . GLU A 1 115 ? -17.705 6.968 16.987 1.00 76.56 115 GLU A N 1
ATOM 944 C CA . GLU A 1 115 ? -17.184 6.557 15.688 1.00 76.56 115 GLU A CA 1
ATOM 945 C C . GLU A 1 115 ? -15.730 6.083 15.846 1.00 76.56 115 GLU A C 1
ATOM 947 O O . GLU A 1 115 ? -14.859 6.878 16.207 1.00 76.56 115 GLU A O 1
ATOM 952 N N . PRO A 1 116 ? -15.458 4.785 15.642 1.00 78.75 116 PRO A N 1
ATOM 953 C CA . PRO A 1 116 ? -14.107 4.235 15.668 1.00 78.75 116 PRO A CA 1
ATOM 954 C C . PRO A 1 116 ? -13.326 4.606 14.405 1.00 78.75 116 PRO A C 1
ATOM 956 O O . PRO A 1 116 ? -13.895 4.745 13.319 1.00 78.75 116 PRO A O 1
ATOM 959 N N . ASP A 1 117 ? -11.998 4.644 14.510 1.00 77.94 117 ASP A N 1
ATOM 960 C CA . ASP A 1 117 ? -11.128 4.779 13.343 1.00 77.94 117 ASP A CA 1
ATOM 961 C C . ASP A 1 117 ? -10.966 3.417 12.644 1.00 77.94 117 ASP A C 1
ATOM 963 O O . ASP A 1 117 ? -9.963 2.713 12.777 1.00 77.94 117 ASP A O 1
ATOM 967 N N . ILE A 1 118 ? -12.001 3.018 11.896 1.00 76.75 118 ILE A N 1
ATOM 968 C CA . ILE A 1 118 ? -12.023 1.761 11.125 1.00 76.75 118 ILE A CA 1
ATOM 969 C C . ILE A 1 118 ? -10.846 1.684 10.150 1.00 76.75 118 ILE A C 1
ATOM 971 O O . ILE A 1 118 ? -10.318 0.600 9.890 1.00 76.75 118 ILE A O 1
ATOM 975 N N . THR A 1 119 ? -10.419 2.831 9.624 1.00 74.25 119 THR A N 1
ATOM 976 C CA . THR A 1 119 ? -9.297 2.920 8.691 1.00 74.25 119 THR A CA 1
ATOM 977 C C . THR A 1 119 ? -8.007 2.530 9.407 1.00 74.25 119 THR A C 1
ATOM 979 O O . THR A 1 119 ? -7.314 1.628 8.937 1.00 74.25 119 THR A O 1
ATOM 982 N N . LEU A 1 120 ? -7.737 3.099 10.587 1.00 79.69 120 LEU A N 1
ATOM 983 C CA . LEU A 1 120 ? -6.600 2.724 11.430 1.00 79.69 120 LEU A CA 1
ATOM 984 C C . LEU A 1 120 ? -6.627 1.239 11.803 1.00 79.69 120 LEU A C 1
ATOM 986 O O . LEU A 1 120 ? -5.613 0.565 11.637 1.00 79.69 120 LEU A O 1
ATOM 990 N N . LEU A 1 121 ? -7.764 0.704 12.254 1.00 80.00 121 LEU A N 1
ATOM 991 C CA . LEU A 1 121 ? -7.869 -0.707 12.655 1.00 80.00 121 LEU A CA 1
ATOM 992 C C . LEU A 1 121 ? -7.579 -1.653 11.485 1.00 80.00 121 LEU A C 1
ATOM 994 O O . LEU A 1 121 ? -6.789 -2.590 11.605 1.00 80.00 121 LEU A O 1
ATOM 998 N N . THR A 1 122 ? -8.163 -1.370 10.321 1.00 75.88 122 THR A N 1
ATOM 999 C CA . THR A 1 122 ? -7.979 -2.185 9.113 1.00 75.88 122 THR A CA 1
ATOM 1000 C C . THR A 1 122 ? -6.522 -2.139 8.648 1.00 75.88 122 THR A C 1
ATOM 1002 O O . THR A 1 122 ? -5.906 -3.179 8.395 1.00 75.88 122 THR A O 1
ATOM 1005 N N . LEU A 1 123 ? -5.948 -0.936 8.589 1.00 75.44 123 LEU A N 1
ATOM 1006 C CA . LEU A 1 123 ? -4.585 -0.670 8.129 1.00 75.44 123 LEU A CA 1
ATOM 1007 C C . LEU A 1 123 ? -3.504 -0.982 9.159 1.00 75.44 123 LEU A C 1
ATOM 1009 O O . LEU A 1 123 ? -2.335 -0.746 8.874 1.00 75.44 123 LEU A O 1
ATOM 1013 N N . ASN A 1 124 ? -3.867 -1.483 10.336 1.00 79.94 124 ASN A N 1
ATOM 1014 C CA . ASN A 1 124 ? -2.927 -2.041 11.302 1.00 79.94 124 ASN A CA 1
ATOM 1015 C C . ASN A 1 124 ? -3.242 -3.509 11.622 1.00 79.94 124 ASN A C 1
ATOM 1017 O O . ASN A 1 124 ? -2.598 -4.090 12.482 1.00 79.94 124 ASN A O 1
ATOM 1021 N N . SER A 1 125 ? -4.178 -4.144 10.910 1.00 77.88 125 SER A N 1
ATOM 1022 C CA . SER A 1 125 ? -4.468 -5.571 11.072 1.00 77.88 125 SER A CA 1
ATOM 1023 C C . SER A 1 125 ? -3.432 -6.473 10.394 1.00 77.88 125 SER A C 1
ATOM 1025 O O . SER A 1 125 ? -2.819 -6.097 9.391 1.00 77.88 125 SER A O 1
ATOM 1027 N N . TYR A 1 126 ? -3.259 -7.699 10.904 1.00 74.12 126 TYR A N 1
ATOM 1028 C CA . TYR A 1 126 ? -2.349 -8.691 10.313 1.00 74.12 126 TYR A CA 1
ATOM 1029 C C . TYR A 1 126 ? -2.660 -8.951 8.836 1.00 74.12 126 TYR A C 1
ATOM 1031 O O . TYR A 1 126 ? -1.792 -8.829 7.966 1.00 74.12 126 TYR A O 1
ATOM 1039 N N . TYR A 1 127 ? -3.921 -9.259 8.547 1.00 70.44 127 TYR A N 1
ATOM 1040 C CA . TYR A 1 127 ? -4.376 -9.543 7.196 1.00 70.44 127 TYR A CA 1
ATOM 1041 C C . TYR A 1 127 ? -4.279 -8.306 6.297 1.00 70.44 127 TYR A C 1
ATOM 1043 O O . TYR A 1 127 ? -3.812 -8.426 5.168 1.00 70.44 127 TYR A O 1
ATOM 1051 N N . GLY A 1 128 ? -4.624 -7.111 6.790 1.00 66.12 128 GLY A N 1
ATOM 1052 C CA . GLY A 1 128 ? -4.520 -5.874 6.013 1.00 66.12 128 GLY A CA 1
ATOM 1053 C C . GLY A 1 128 ? -3.081 -5.487 5.664 1.00 66.12 128 GLY A C 1
ATOM 1054 O O . GLY A 1 128 ? -2.788 -5.145 4.522 1.00 66.12 128 GLY A O 1
ATOM 1055 N N . VAL A 1 129 ? -2.156 -5.558 6.618 1.00 67.94 129 VAL A N 1
ATOM 1056 C CA . VAL A 1 129 ? -0.819 -4.972 6.437 1.00 67.94 129 VAL A CA 1
ATOM 1057 C C . VAL A 1 129 ? 0.230 -5.980 6.013 1.00 67.94 129 VAL A C 1
ATOM 1059 O O . VAL A 1 129 ? 1.065 -5.679 5.162 1.00 67.94 129 VAL A O 1
ATOM 1062 N N . ILE A 1 130 ? 0.228 -7.155 6.636 1.00 69.00 130 ILE A N 1
ATOM 1063 C CA . ILE A 1 130 ? 1.329 -8.113 6.520 1.00 69.00 130 ILE A CA 1
ATOM 1064 C C . ILE A 1 130 ? 1.006 -9.174 5.481 1.00 69.00 130 ILE A C 1
ATOM 1066 O O . ILE A 1 130 ? 1.865 -9.504 4.662 1.00 69.00 130 ILE A O 1
ATOM 1070 N N . LEU A 1 131 ? -0.212 -9.720 5.518 1.00 64.25 131 LEU A N 1
ATOM 1071 C CA . LEU A 1 131 ? -0.575 -10.805 4.614 1.00 64.25 131 LEU A CA 1
ATOM 1072 C C . LEU A 1 131 ? -0.875 -10.295 3.204 1.00 64.25 131 LEU A C 1
ATOM 1074 O O . LEU A 1 131 ? -0.533 -10.969 2.234 1.00 64.25 131 LEU A O 1
ATOM 1078 N N . THR A 1 132 ? -1.518 -9.130 3.082 1.00 64.75 132 THR A N 1
ATOM 1079 C CA . THR A 1 132 ? -2.129 -8.743 1.804 1.00 64.75 132 THR A CA 1
ATOM 1080 C C . THR A 1 132 ? -1.463 -7.560 1.117 1.00 64.75 132 THR A C 1
ATOM 1082 O O . THR A 1 132 ? -1.568 -7.516 -0.095 1.00 64.75 132 THR A O 1
ATOM 1085 N N . ASP A 1 133 ? -0.738 -6.673 1.818 1.00 72.69 133 ASP A N 1
ATOM 1086 C CA . ASP A 1 133 ? 0.063 -5.533 1.297 1.00 72.69 133 ASP A CA 1
ATOM 1087 C C . ASP A 1 133 ? -0.268 -5.072 -0.145 1.00 72.69 133 ASP A C 1
ATOM 1089 O O . ASP A 1 133 ? 0.570 -5.079 -1.055 1.00 72.69 133 ASP A O 1
ATOM 1093 N N . VAL A 1 134 ? -1.534 -4.697 -0.358 1.00 74.56 134 VAL A N 1
ATOM 1094 C CA . VAL A 1 134 ? -2.113 -4.344 -1.670 1.00 74.56 134 VAL A CA 1
ATOM 1095 C C . VAL A 1 134 ? -2.693 -2.931 -1.702 1.00 74.56 134 VAL A C 1
ATOM 1097 O O . VAL A 1 134 ? -3.123 -2.479 -2.756 1.00 74.56 134 VAL A O 1
ATOM 1100 N N . TYR A 1 135 ? -2.666 -2.194 -0.589 1.00 75.06 135 TYR A N 1
ATOM 1101 C CA . TYR A 1 135 ? -3.232 -0.838 -0.492 1.00 75.06 135 TYR A CA 1
ATOM 1102 C C . TYR A 1 135 ? -2.597 0.181 -1.449 1.00 75.06 135 TYR A C 1
ATOM 1104 O O . TYR A 1 135 ? -3.197 1.209 -1.753 1.00 75.06 135 TYR A O 1
ATOM 1112 N N . TRP A 1 136 ? -1.400 -0.105 -1.965 1.00 79.62 136 TRP A N 1
ATOM 1113 C CA . TRP A 1 136 ? -0.749 0.710 -2.988 1.00 79.62 136 TRP A CA 1
ATOM 1114 C C . TRP A 1 136 ? -1.360 0.539 -4.392 1.00 79.62 136 TRP A C 1
ATOM 1116 O O . TRP A 1 136 ? -1.088 1.371 -5.259 1.00 79.62 136 TRP A O 1
ATOM 1126 N N . ILE A 1 137 ? -2.161 -0.510 -4.629 1.00 84.31 137 ILE A N 1
ATOM 1127 C CA . ILE A 1 137 ? -2.787 -0.837 -5.918 1.00 84.31 137 ILE A CA 1
ATOM 1128 C C . ILE A 1 137 ? -4.054 0.020 -6.100 1.00 84.31 137 ILE A C 1
ATOM 1130 O O . ILE A 1 137 ? -5.052 -0.233 -5.426 1.00 84.31 137 ILE A O 1
ATOM 1134 N N . PRO A 1 138 ? -4.072 1.010 -7.015 1.00 76.62 138 PRO A N 1
ATOM 1135 C CA . PRO A 1 138 ? -5.165 1.987 -7.077 1.00 76.62 138 PRO A CA 1
ATOM 1136 C C . PRO A 1 138 ? -6.525 1.427 -7.515 1.00 76.62 138 PRO A C 1
ATOM 1138 O O . PRO A 1 138 ? -7.548 2.044 -7.244 1.00 76.62 138 PRO A O 1
ATOM 1141 N N . ASP A 1 139 ? -6.547 0.302 -8.231 1.00 82.44 139 ASP A N 1
ATOM 1142 C CA . ASP A 1 139 ? -7.764 -0.353 -8.723 1.00 82.44 139 ASP A CA 1
ATOM 1143 C C . ASP A 1 139 ? -8.299 -1.447 -7.790 1.00 82.44 139 ASP A C 1
ATOM 1145 O O . ASP A 1 139 ? -9.235 -2.165 -8.147 1.00 82.44 139 ASP A O 1
ATOM 1149 N N . LEU A 1 140 ? -7.729 -1.572 -6.590 1.00 80.19 140 LEU A N 1
ATOM 1150 C CA . LEU A 1 140 ? -8.359 -2.304 -5.502 1.00 80.19 140 LEU A CA 1
ATOM 1151 C C . LEU A 1 140 ? -9.298 -1.360 -4.749 1.00 80.19 140 LEU A C 1
ATOM 1153 O O . LEU A 1 140 ? -8.885 -0.292 -4.295 1.00 80.19 140 LEU A O 1
ATOM 1157 N N . THR A 1 141 ? -10.567 -1.737 -4.602 1.00 76.44 141 THR A N 1
ATOM 1158 C CA . THR A 1 141 ? -11.490 -0.918 -3.809 1.00 76.44 141 THR A CA 1
ATOM 1159 C C . THR A 1 141 ? -11.147 -1.013 -2.322 1.00 76.44 141 THR A C 1
ATOM 1161 O O . THR A 1 141 ? -10.658 -2.040 -1.849 1.00 76.44 141 THR A O 1
ATOM 1164 N N . ILE A 1 142 ? -11.460 0.038 -1.557 1.00 68.75 142 ILE A N 1
ATOM 1165 C CA . ILE A 1 142 ? -11.305 0.020 -0.093 1.00 68.75 142 ILE A CA 1
ATOM 1166 C C . ILE A 1 142 ? -12.103 -1.144 0.505 1.00 68.75 142 ILE A C 1
ATOM 1168 O O . ILE A 1 142 ? -11.588 -1.859 1.355 1.00 68.75 142 ILE A O 1
ATOM 1172 N N . TYR A 1 143 ? -13.321 -1.389 0.012 1.00 70.31 143 TYR A N 1
ATOM 1173 C CA . TYR A 1 143 ? -14.144 -2.506 0.468 1.00 70.31 143 TYR A CA 1
ATOM 1174 C C . TYR A 1 143 ? -13.482 -3.865 0.212 1.00 70.31 143 TYR A C 1
ATOM 1176 O O . TYR A 1 143 ? -13.467 -4.709 1.097 1.00 70.31 143 TYR A O 1
ATOM 1184 N N . GLU A 1 144 ? -12.887 -4.086 -0.959 1.00 74.75 144 GLU A N 1
ATOM 1185 C CA . GLU A 1 144 ? -12.157 -5.328 -1.241 1.00 74.75 144 GLU A CA 1
ATOM 1186 C C . GLU A 1 144 ? -10.930 -5.472 -0.354 1.00 74.75 144 GLU A C 1
ATOM 1188 O O . GLU A 1 144 ? -10.712 -6.543 0.202 1.00 74.75 144 GLU A O 1
ATOM 1193 N N . ALA A 1 145 ? -10.165 -4.396 -0.169 1.00 70.19 145 ALA A N 1
ATOM 1194 C CA . ALA A 1 145 ? -9.038 -4.398 0.750 1.00 70.19 145 ALA A CA 1
ATOM 1195 C C . ALA A 1 145 ? -9.485 -4.727 2.187 1.00 70.19 145 ALA A C 1
ATOM 1197 O O . ALA A 1 145 ? -8.820 -5.505 2.865 1.00 70.19 145 ALA A O 1
ATOM 1198 N N . MET A 1 146 ? -10.655 -4.233 2.613 1.00 66.56 146 MET A N 1
ATOM 1199 C CA . MET A 1 146 ? -11.281 -4.572 3.895 1.00 66.56 146 MET A CA 1
ATOM 1200 C C . MET A 1 146 ? -11.753 -6.028 3.959 1.00 66.56 146 MET A C 1
ATOM 1202 O O . MET A 1 146 ? -11.527 -6.686 4.967 1.00 66.56 146 MET A O 1
ATOM 1206 N N . GLN A 1 147 ? -12.388 -6.566 2.915 1.00 69.94 147 GLN A N 1
ATOM 1207 C CA . GLN A 1 147 ? -12.825 -7.968 2.891 1.00 69.94 147 GLN A CA 1
ATOM 1208 C C . GLN A 1 147 ? -11.626 -8.925 2.902 1.00 69.94 147 GLN A C 1
ATOM 1210 O O . GLN A 1 147 ? -11.653 -9.946 3.583 1.00 69.94 147 GLN A O 1
ATOM 1215 N N . ILE A 1 148 ? -10.553 -8.567 2.198 1.00 68.25 148 ILE A N 1
ATOM 1216 C CA . ILE A 1 148 ? -9.274 -9.278 2.206 1.00 68.25 148 ILE A CA 1
ATOM 1217 C C . ILE A 1 148 ? -8.625 -9.196 3.600 1.00 68.25 148 ILE A C 1
ATOM 1219 O O . ILE A 1 148 ? -8.208 -10.216 4.148 1.00 68.25 148 ILE A O 1
ATOM 1223 N N . ALA A 1 149 ? -8.597 -8.005 4.209 1.00 62.34 149 ALA A N 1
ATOM 1224 C CA . ALA A 1 149 ? -8.101 -7.788 5.569 1.00 62.34 149 ALA A CA 1
ATOM 1225 C C . ALA A 1 149 ? -8.963 -8.480 6.643 1.00 62.34 149 ALA A C 1
ATOM 1227 O O . ALA A 1 149 ? -8.475 -8.834 7.706 1.00 62.34 149 ALA A O 1
ATOM 1228 N N . GLY A 1 150 ? -10.247 -8.700 6.381 1.00 60.22 150 GLY A N 1
ATOM 1229 C CA . GLY A 1 150 ? -11.133 -9.462 7.259 1.00 60.22 150 GLY A CA 1
ATOM 1230 C C . GLY A 1 150 ? -11.035 -10.978 7.073 1.00 60.22 150 GLY A C 1
ATOM 1231 O O . GLY A 1 150 ? -11.739 -11.703 7.765 1.00 60.22 150 GLY A O 1
ATOM 1232 N N . GLY A 1 151 ? -10.227 -11.468 6.121 1.00 60.31 151 GLY A N 1
ATOM 1233 C CA . GLY A 1 151 ? -10.176 -12.889 5.753 1.00 60.31 151 GLY A CA 1
ATOM 1234 C C . GLY A 1 151 ? -11.422 -13.399 5.010 1.00 60.31 151 GLY A C 1
ATOM 1235 O O . GLY A 1 151 ? -11.552 -14.599 4.779 1.00 60.31 151 GLY A O 1
ATOM 1236 N N . ASN A 1 152 ? -12.327 -12.501 4.615 1.00 65.38 152 ASN A N 1
ATOM 1237 C CA . ASN A 1 152 ? -13.606 -12.813 3.970 1.00 65.38 152 ASN A CA 1
ATOM 1238 C C . ASN A 1 152 ? -13.493 -12.925 2.442 1.00 65.38 152 ASN A C 1
ATOM 1240 O O . ASN A 1 152 ? -14.297 -13.613 1.814 1.00 65.38 152 ASN A O 1
ATOM 1244 N N . LEU A 1 153 ? -12.496 -12.269 1.835 1.00 69.56 153 LEU A N 1
ATOM 1245 C CA . LEU A 1 153 ? -12.189 -12.385 0.409 1.00 69.56 153 LEU A CA 1
ATOM 1246 C C . LEU A 1 153 ? -10.858 -13.106 0.208 1.00 69.56 153 LEU A C 1
ATOM 1248 O O . LEU A 1 153 ? -9.818 -12.699 0.726 1.00 69.56 153 LEU A O 1
ATOM 1252 N N . LYS A 1 154 ? -10.898 -14.165 -0.598 1.00 70.88 154 LYS A N 1
ATOM 1253 C CA . LYS A 1 154 ? -9.718 -14.927 -1.003 1.00 70.88 154 LYS A CA 1
ATOM 1254 C C . LYS A 1 154 ? -8.840 -14.093 -1.937 1.00 70.88 154 LYS A C 1
ATOM 1256 O O . LYS A 1 154 ? -9.300 -13.629 -2.980 1.00 70.88 154 LYS A O 1
ATOM 1261 N N . VAL A 1 155 ? -7.562 -13.931 -1.589 1.00 67.25 155 VAL A N 1
ATOM 1262 C CA . VAL A 1 155 ? -6.572 -13.171 -2.380 1.00 67.25 155 VAL A CA 1
ATOM 1263 C C . VAL A 1 155 ? -6.444 -13.743 -3.800 1.00 67.25 155 VAL A C 1
ATOM 1265 O O . VAL A 1 155 ? -6.183 -13.013 -4.756 1.00 67.25 155 VAL A O 1
ATOM 1268 N N . GLU A 1 156 ? -6.711 -15.039 -3.965 1.00 71.81 156 GLU A N 1
ATOM 1269 C CA . GLU A 1 156 ? -6.744 -15.762 -5.235 1.00 71.81 156 GLU A CA 1
ATOM 1270 C C . GLU A 1 156 ? -7.698 -15.144 -6.264 1.00 71.81 156 GLU A C 1
ATOM 1272 O O . GLU A 1 156 ? -7.432 -15.210 -7.468 1.00 71.81 156 GLU A O 1
ATOM 1277 N N . GLU A 1 157 ? -8.779 -14.497 -5.821 1.00 77.62 157 GLU A N 1
ATOM 1278 C CA . GLU A 1 157 ? -9.750 -13.872 -6.721 1.00 77.62 157 GLU A CA 1
ATOM 1279 C C . GLU A 1 157 ? -9.180 -12.666 -7.471 1.00 77.62 157 GLU A C 1
ATOM 1281 O O . GLU A 1 157 ? -9.613 -12.378 -8.591 1.00 77.62 157 GLU A O 1
ATOM 1286 N N . LEU A 1 158 ? -8.149 -12.016 -6.919 1.00 79.75 158 LEU A N 1
ATOM 1287 C CA . LEU A 1 158 ? -7.456 -10.914 -7.584 1.00 79.75 158 LEU A CA 1
ATOM 1288 C C . LEU A 1 158 ? -6.798 -11.358 -8.895 1.00 79.75 158 LEU A C 1
ATOM 1290 O O . LEU A 1 158 ? -6.741 -10.581 -9.848 1.00 79.75 158 LEU A O 1
ATOM 1294 N N . GLY A 1 159 ? -6.369 -12.623 -8.994 1.00 82.25 159 GLY A N 1
ATOM 1295 C CA . GLY A 1 159 ? -5.738 -13.170 -10.199 1.00 82.25 159 GLY A CA 1
ATOM 1296 C C . GLY A 1 159 ? -6.611 -13.051 -11.453 1.00 82.25 159 GLY A C 1
ATOM 1297 O O . GLY A 1 159 ? -6.084 -12.829 -12.546 1.00 82.25 159 GLY A O 1
ATOM 1298 N N . LYS A 1 160 ? -7.946 -13.079 -11.297 1.00 86.50 160 LYS A N 1
ATOM 1299 C CA . LYS A 1 160 ? -8.921 -12.917 -12.394 1.00 86.50 160 LYS A CA 1
ATOM 1300 C C . LYS A 1 160 ? -8.818 -11.550 -13.089 1.00 86.50 160 LYS A C 1
ATOM 1302 O O . LYS A 1 160 ? -9.295 -11.400 -14.209 1.00 86.50 160 LYS A O 1
ATOM 1307 N N . ARG A 1 161 ? -8.184 -10.553 -12.458 1.00 88.88 161 ARG A N 1
ATOM 1308 C CA . ARG A 1 161 ? -8.031 -9.182 -12.984 1.00 88.88 161 ARG A CA 1
ATOM 1309 C C . ARG A 1 161 ? -6.765 -8.970 -13.812 1.00 88.88 161 ARG A C 1
ATOM 1311 O O . ARG A 1 161 ? -6.628 -7.923 -14.445 1.00 88.88 161 ARG A O 1
ATOM 1318 N N . THR A 1 162 ? -5.861 -9.950 -13.862 1.00 90.69 162 THR A N 1
ATOM 1319 C CA . THR A 1 162 ? -4.627 -9.880 -14.667 1.00 90.69 162 THR A CA 1
ATOM 1320 C C . THR A 1 162 ? -4.878 -9.471 -16.132 1.00 90.69 162 THR A C 1
ATOM 1322 O O . THR A 1 162 ? -4.156 -8.598 -16.618 1.00 90.69 162 THR A O 1
ATOM 1325 N N . PRO A 1 163 ? -5.919 -9.970 -16.838 1.00 92.25 163 PRO A N 1
ATOM 1326 C CA . PRO A 1 163 ? -6.205 -9.548 -18.213 1.00 92.25 163 PRO A CA 1
ATOM 1327 C C . PRO A 1 163 ? -6.552 -8.059 -18.340 1.00 92.25 163 PRO A C 1
ATOM 1329 O O . PRO A 1 163 ? -6.065 -7.380 -19.244 1.00 92.25 163 PRO A O 1
ATOM 1332 N N . SER A 1 164 ? -7.349 -7.527 -17.408 1.00 92.50 164 SER A N 1
ATOM 1333 C CA . SER A 1 164 ? -7.676 -6.095 -17.369 1.00 92.50 164 SER A CA 1
ATOM 1334 C C . SER A 1 164 ? -6.412 -5.260 -17.156 1.00 92.50 164 SER A C 1
ATOM 1336 O O . SER A 1 164 ? -6.163 -4.292 -17.878 1.00 92.50 164 SER A O 1
ATOM 1338 N N . LYS A 1 165 ? -5.538 -5.697 -16.239 1.00 93.19 165 LYS A N 1
ATOM 1339 C CA . LYS A 1 165 ? -4.259 -5.029 -15.983 1.00 93.19 165 LYS A CA 1
ATOM 1340 C C . LYS A 1 165 ? -3.330 -5.047 -17.203 1.00 93.19 165 LYS A C 1
ATOM 1342 O O . LYS A 1 165 ? -2.763 -4.010 -17.540 1.00 93.19 165 LYS A O 1
ATOM 1347 N N . LYS A 1 166 ? -3.233 -6.177 -17.914 1.00 94.94 166 LYS A N 1
ATOM 1348 C CA . LYS A 1 166 ? -2.517 -6.294 -19.200 1.00 94.94 166 LYS A CA 1
ATOM 1349 C C . LYS A 1 166 ? -3.034 -5.274 -20.220 1.00 94.94 166 LYS A C 1
ATOM 1351 O O . LYS A 1 166 ? -2.239 -4.589 -20.858 1.00 94.94 166 LYS A O 1
ATOM 1356 N N . SER A 1 167 ? -4.355 -5.112 -20.332 1.00 95.44 167 SER A N 1
ATOM 1357 C CA . SER A 1 167 ? -4.958 -4.114 -21.225 1.00 95.44 167 SER A CA 1
ATOM 1358 C C . SER A 1 167 ? -4.563 -2.680 -20.854 1.00 95.44 167 SER A C 1
ATOM 1360 O O . SER A 1 167 ? -4.189 -1.904 -21.733 1.00 95.44 167 SER A O 1
ATOM 1362 N N . GLN A 1 168 ? -4.592 -2.331 -19.563 1.00 95.69 168 GLN A N 1
ATOM 1363 C CA . GLN A 1 168 ? -4.173 -1.009 -19.076 1.00 95.69 168 GLN A CA 1
ATOM 1364 C C . GLN A 1 168 ? -2.696 -0.726 -19.390 1.00 95.69 168 GLN A C 1
ATOM 1366 O O . GLN A 1 168 ? -2.364 0.357 -19.868 1.00 95.69 168 GLN A O 1
ATOM 1371 N N . ILE A 1 169 ? -1.815 -1.709 -19.173 1.00 96.44 169 ILE A N 1
ATOM 1372 C CA . ILE A 1 169 ? -0.384 -1.610 -19.502 1.00 96.44 169 ILE A CA 1
ATOM 1373 C C . ILE A 1 169 ? -0.196 -1.361 -21.000 1.00 96.44 169 ILE A C 1
ATOM 1375 O O . ILE A 1 169 ? 0.482 -0.411 -21.387 1.00 96.44 169 ILE A O 1
ATOM 1379 N N . ASN A 1 170 ? -0.846 -2.158 -21.849 1.00 95.94 170 ASN A N 1
ATOM 1380 C CA . ASN A 1 170 ? -0.750 -2.007 -23.300 1.00 95.94 170 ASN A CA 1
ATOM 1381 C C . ASN A 1 170 ? -1.231 -0.629 -23.766 1.00 95.94 170 ASN A C 1
ATOM 1383 O O . ASN A 1 170 ? -0.608 -0.011 -24.630 1.00 95.94 170 ASN A O 1
ATOM 1387 N N . GLN A 1 171 ? -2.313 -0.120 -23.176 1.00 96.81 171 GLN A N 1
ATOM 1388 C CA . GLN A 1 171 ? -2.822 1.216 -23.471 1.00 96.81 171 GLN A CA 1
ATOM 1389 C C . GLN A 1 171 ? -1.833 2.311 -23.046 1.00 96.81 171 GLN A C 1
ATOM 1391 O O . GLN A 1 171 ? -1.576 3.230 -23.824 1.00 96.81 171 GLN A O 1
ATOM 1396 N N . LEU A 1 172 ? -1.236 2.202 -21.854 1.00 96.38 172 LEU A N 1
ATOM 1397 C CA . LEU A 1 172 ? -0.230 3.147 -21.362 1.00 96.38 172 LEU A CA 1
ATOM 1398 C C . LEU A 1 172 ? 0.992 3.209 -22.289 1.00 96.38 172 LEU A C 1
ATOM 1400 O O . LEU A 1 172 ? 1.433 4.303 -22.654 1.00 96.38 172 LEU A O 1
ATOM 1404 N N . LEU A 1 173 ? 1.501 2.045 -22.704 1.00 95.62 173 LEU A N 1
ATOM 1405 C CA . LEU A 1 173 ? 2.631 1.928 -23.627 1.00 95.62 173 LEU A CA 1
ATOM 1406 C C . LEU A 1 173 ? 2.294 2.520 -25.003 1.00 95.62 173 LEU A C 1
ATOM 1408 O O . LEU A 1 173 ? 3.051 3.340 -25.525 1.00 95.62 173 LEU A O 1
ATOM 1412 N N . LYS A 1 174 ? 1.127 2.166 -25.560 1.00 95.44 174 LYS A N 1
ATOM 1413 C CA . LYS A 1 174 ? 0.653 2.658 -26.863 1.00 95.44 174 LYS A CA 1
ATOM 1414 C C . LYS A 1 174 ? 0.488 4.177 -26.888 1.00 95.44 174 LYS A C 1
ATOM 1416 O O . LYS A 1 174 ? 0.789 4.801 -27.901 1.00 95.44 174 LYS A O 1
ATOM 1421 N N . ASN A 1 175 ? 0.022 4.768 -25.790 1.00 96.50 175 ASN A N 1
ATOM 1422 C CA . ASN A 1 175 ? -0.222 6.206 -25.699 1.00 96.50 175 ASN A CA 1
ATOM 1423 C C . ASN A 1 175 ? 1.064 7.032 -25.531 1.00 96.50 175 ASN A C 1
ATOM 1425 O O . ASN A 1 175 ? 1.037 8.236 -25.769 1.00 96.50 175 ASN A O 1
ATOM 1429 N N . ASN A 1 176 ? 2.185 6.419 -25.132 1.00 95.75 176 ASN A N 1
ATOM 1430 C CA . ASN A 1 176 ? 3.437 7.133 -24.848 1.00 95.75 176 ASN A CA 1
ATOM 1431 C C . ASN A 1 176 ? 4.659 6.472 -25.528 1.00 95.75 176 ASN A C 1
ATOM 1433 O O . ASN A 1 176 ? 5.662 6.190 -24.865 1.00 95.75 176 ASN A O 1
ATOM 1437 N N . PRO A 1 177 ? 4.627 6.234 -26.854 1.00 93.12 177 PRO A N 1
ATOM 1438 C CA . PRO A 1 177 ? 5.607 5.384 -27.530 1.00 93.12 177 PRO A CA 1
ATOM 1439 C C . PRO A 1 177 ? 7.029 5.959 -27.500 1.00 93.12 177 PRO A C 1
ATOM 1441 O O . PRO A 1 177 ? 7.989 5.203 -27.394 1.00 93.12 177 PRO A O 1
ATOM 1444 N N . LYS A 1 178 ? 7.176 7.292 -27.548 1.00 92.56 178 LYS A N 1
ATOM 1445 C CA . LYS A 1 178 ? 8.485 7.968 -27.559 1.00 92.56 178 LYS A CA 1
ATOM 1446 C C . LYS A 1 178 ? 9.272 7.727 -26.269 1.00 92.56 178 LYS A C 1
ATOM 1448 O O . LYS A 1 178 ? 10.431 7.336 -26.326 1.00 92.56 178 LYS A O 1
ATOM 1453 N N . ILE A 1 179 ? 8.621 7.904 -25.118 1.00 93.75 179 ILE A N 1
ATOM 1454 C CA . ILE A 1 179 ? 9.243 7.709 -23.799 1.00 93.75 179 ILE A CA 1
ATOM 1455 C C . ILE A 1 179 ? 9.633 6.240 -23.618 1.00 93.75 179 ILE A C 1
ATOM 1457 O O . ILE A 1 179 ? 10.755 5.924 -23.221 1.00 93.75 179 ILE A O 1
ATOM 1461 N N . PHE A 1 180 ? 8.727 5.322 -23.958 1.00 95.38 180 PHE A N 1
ATOM 1462 C CA . PHE A 1 180 ? 8.954 3.896 -23.738 1.00 95.38 180 PHE A CA 1
ATOM 1463 C C . PHE A 1 180 ? 9.893 3.241 -24.761 1.00 95.38 180 PHE A C 1
ATOM 1465 O O . PHE A 1 180 ? 10.419 2.163 -24.486 1.00 95.38 180 PHE A O 1
ATOM 1472 N N . GLN A 1 181 ? 10.201 3.895 -25.886 1.00 93.44 181 GLN A N 1
ATOM 1473 C CA . GLN A 1 181 ? 11.168 3.397 -26.871 1.00 93.44 181 GLN A CA 1
ATOM 1474 C C . GLN A 1 181 ? 12.556 3.145 -26.264 1.00 93.44 181 GLN A C 1
ATOM 1476 O O . GLN A 1 181 ? 13.224 2.179 -26.633 1.00 93.44 181 GLN A O 1
ATOM 1481 N N . ILE A 1 182 ? 12.974 3.970 -25.300 1.00 93.44 182 ILE A N 1
ATOM 1482 C CA . ILE A 1 182 ? 14.271 3.838 -24.618 1.00 93.44 182 ILE A CA 1
ATOM 1483 C C . ILE A 1 182 ? 14.328 2.535 -23.795 1.00 93.44 182 ILE A C 1
ATOM 1485 O O . ILE A 1 182 ? 15.395 1.959 -23.605 1.00 93.44 182 ILE A O 1
ATOM 1489 N N . TYR A 1 183 ? 13.173 2.013 -23.377 1.00 95.94 183 TYR A N 1
ATOM 1490 C CA . TYR A 1 183 ? 13.028 0.818 -22.543 1.00 95.94 183 TYR A CA 1
ATOM 1491 C C . TYR A 1 183 ? 12.687 -0.449 -23.349 1.00 95.94 183 TYR A C 1
ATOM 1493 O O . TYR A 1 183 ? 12.297 -1.466 -22.774 1.00 95.94 183 TYR A O 1
ATOM 1501 N N . ARG A 1 184 ? 12.814 -0.413 -24.685 1.00 93.50 184 ARG A N 1
ATOM 1502 C CA . ARG A 1 184 ? 12.320 -1.459 -25.602 1.00 93.50 184 ARG A CA 1
ATOM 1503 C C . ARG A 1 184 ? 12.797 -2.876 -25.273 1.00 93.50 184 ARG A C 1
ATOM 1505 O O . ARG A 1 184 ? 12.028 -3.817 -25.433 1.00 93.50 184 ARG A O 1
ATOM 1512 N N . SER A 1 185 ? 14.035 -3.042 -24.809 1.00 92.38 185 SER A N 1
ATOM 1513 C CA . SER A 1 185 ? 14.566 -4.356 -24.414 1.00 92.38 185 SER A CA 1
ATOM 1514 C C . SER A 1 185 ? 13.739 -4.997 -23.296 1.00 92.38 185 SER A C 1
ATOM 1516 O O . SER A 1 185 ? 13.417 -6.178 -23.379 1.00 92.38 185 SER A O 1
ATOM 1518 N N . HIS A 1 186 ? 13.333 -4.216 -22.293 1.00 95.81 186 HIS A N 1
ATOM 1519 C CA . HIS A 1 186 ? 12.478 -4.683 -21.203 1.00 95.81 186 HIS A CA 1
ATOM 1520 C C . HIS A 1 186 ? 11.032 -4.900 -21.653 1.00 95.81 186 HIS A C 1
ATOM 1522 O O . HIS A 1 186 ? 10.392 -5.836 -21.182 1.00 95.81 186 HIS A O 1
ATOM 1528 N N . LEU A 1 187 ? 10.526 -4.091 -22.591 1.00 95.31 187 LEU A N 1
ATOM 1529 C CA . LEU A 1 187 ? 9.183 -4.285 -23.153 1.00 95.31 187 LEU A CA 1
ATOM 1530 C C . LEU A 1 187 ? 9.055 -5.631 -23.874 1.00 95.31 187 LEU A C 1
ATOM 1532 O O . LEU A 1 187 ? 8.063 -6.323 -23.681 1.00 95.31 187 LEU A O 1
ATOM 1536 N N . ASN A 1 188 ? 10.083 -6.052 -24.614 1.00 95.25 188 ASN A N 1
ATOM 1537 C CA . ASN A 1 188 ? 10.091 -7.371 -25.254 1.00 95.25 188 ASN A CA 1
ATOM 1538 C C . ASN A 1 188 ? 9.987 -8.510 -24.220 1.00 95.25 188 ASN A C 1
ATOM 1540 O O . ASN A 1 188 ? 9.287 -9.496 -24.446 1.00 95.25 188 ASN A O 1
ATOM 1544 N N . THR A 1 189 ? 10.662 -8.375 -23.073 1.00 96.12 189 THR A N 1
ATOM 1545 C CA . THR A 1 189 ? 10.576 -9.348 -21.972 1.00 96.12 189 THR A CA 1
ATOM 1546 C C . THR A 1 189 ? 9.194 -9.345 -21.317 1.00 96.12 189 THR A C 1
ATOM 1548 O O . THR A 1 189 ? 8.683 -10.406 -20.966 1.00 96.12 189 THR A O 1
ATOM 1551 N N . ILE A 1 190 ? 8.563 -8.175 -21.183 1.00 96.69 190 ILE A N 1
ATOM 1552 C CA . ILE A 1 190 ? 7.190 -8.038 -20.673 1.00 96.69 190 ILE A CA 1
ATOM 1553 C C . ILE A 1 190 ? 6.189 -8.712 -21.616 1.00 96.69 190 ILE A C 1
ATOM 1555 O O . ILE A 1 190 ? 5.315 -9.445 -21.151 1.00 96.69 190 ILE A O 1
ATOM 1559 N N . ASP A 1 191 ? 6.334 -8.518 -22.926 1.00 96.50 191 ASP A N 1
ATOM 1560 C CA . ASP A 1 191 ? 5.497 -9.186 -23.923 1.00 96.50 191 ASP A CA 1
ATOM 1561 C C . ASP A 1 191 ? 5.630 -10.708 -23.819 1.00 96.50 191 ASP A C 1
ATOM 1563 O O . ASP A 1 191 ? 4.627 -11.426 -23.837 1.00 96.50 191 ASP A O 1
ATOM 1567 N N . GLU A 1 192 ? 6.854 -11.216 -23.654 1.00 96.88 192 GLU A N 1
ATOM 1568 C CA . GLU A 1 192 ? 7.083 -12.646 -23.443 1.00 96.88 192 GLU A CA 1
ATOM 1569 C C . GLU A 1 192 ? 6.461 -13.141 -22.132 1.00 96.88 192 GLU A C 1
ATOM 1571 O O . GLU A 1 192 ? 5.805 -14.183 -22.118 1.00 96.88 192 GLU A O 1
ATOM 1576 N N . ALA A 1 193 ? 6.562 -12.362 -21.051 1.00 95.44 193 ALA A N 1
ATOM 1577 C CA . ALA A 1 193 ? 5.905 -12.674 -19.787 1.00 95.44 193 ALA A CA 1
ATOM 1578 C C . ALA A 1 193 ? 4.390 -12.852 -19.984 1.00 95.44 193 ALA A C 1
ATOM 1580 O O . ALA A 1 193 ? 3.812 -13.848 -19.542 1.00 95.44 193 ALA A O 1
ATOM 1581 N N . PHE A 1 194 ? 3.736 -11.936 -20.701 1.00 96.00 194 PHE A N 1
ATOM 1582 C CA . PHE A 1 194 ? 2.303 -12.041 -20.963 1.00 96.00 194 PHE A CA 1
ATOM 1583 C C . PHE A 1 194 ? 1.928 -13.199 -21.894 1.00 96.00 194 PHE A C 1
ATOM 1585 O O . PHE A 1 194 ? 0.841 -13.751 -21.733 1.00 96.00 194 PHE A O 1
ATOM 1592 N N . LYS A 1 195 ? 2.805 -13.626 -22.811 1.00 96.56 195 LYS A N 1
ATOM 1593 C CA . LYS A 1 195 ? 2.597 -14.881 -23.556 1.00 96.56 195 LYS A CA 1
ATOM 1594 C C . LYS A 1 195 ? 2.692 -16.102 -22.644 1.00 96.56 195 LYS A C 1
ATOM 1596 O O . LYS A 1 195 ? 1.929 -17.048 -22.824 1.00 96.56 195 LYS A O 1
ATOM 1601 N N . CYS A 1 196 ? 3.606 -16.104 -21.669 1.00 94.62 196 CYS A N 1
ATOM 1602 C CA . CYS A 1 196 ? 3.663 -17.161 -20.658 1.00 94.62 196 CYS A CA 1
ATOM 1603 C C . CYS A 1 196 ? 2.364 -17.216 -19.848 1.00 94.62 196 CYS A C 1
ATOM 1605 O O . CYS A 1 196 ? 1.845 -18.310 -19.633 1.00 94.62 196 CYS A O 1
ATOM 1607 N N . TYR A 1 197 ? 1.816 -16.061 -19.457 1.00 92.50 197 TYR A N 1
ATOM 1608 C CA . TYR A 1 197 ? 0.512 -15.976 -18.794 1.00 92.50 197 TYR A CA 1
ATOM 1609 C C . TYR A 1 197 ? -0.608 -16.576 -19.655 1.00 92.50 197 TYR A C 1
ATOM 1611 O O . TYR A 1 197 ? -1.332 -17.445 -19.181 1.00 92.50 197 TYR A O 1
ATOM 1619 N N . ASP A 1 198 ? -0.699 -16.194 -20.934 1.00 93.06 198 ASP A N 1
ATOM 1620 C CA . ASP A 1 198 ? -1.728 -16.711 -21.853 1.00 93.06 198 ASP A CA 1
ATOM 1621 C C . ASP A 1 198 ? -1.623 -18.243 -22.052 1.00 93.06 198 ASP A C 1
ATOM 1623 O O . ASP A 1 198 ? -2.612 -18.909 -22.350 1.00 93.06 198 ASP A O 1
ATOM 1627 N N . LYS A 1 199 ? -0.428 -18.818 -21.851 1.00 94.31 199 LYS A N 1
ATOM 1628 C CA . LYS A 1 199 ? -0.155 -20.267 -21.881 1.00 94.31 199 LYS A CA 1
ATOM 1629 C C . LYS A 1 199 ? -0.277 -20.956 -20.511 1.00 94.31 199 LYS A C 1
ATOM 1631 O O . LYS A 1 199 ? 0.078 -22.126 -20.399 1.00 94.31 199 LYS A O 1
ATOM 1636 N N . ASN A 1 200 ? -0.747 -20.260 -19.473 1.00 89.81 200 ASN A N 1
ATOM 1637 C CA . ASN A 1 200 ? -0.828 -20.738 -18.084 1.00 89.81 200 ASN A CA 1
ATOM 1638 C C . ASN A 1 200 ? 0.526 -21.129 -17.452 1.00 89.81 200 ASN A C 1
ATOM 1640 O O . ASN A 1 200 ? 0.586 -21.917 -16.508 1.00 89.81 200 ASN A O 1
ATOM 1644 N N . ILE A 1 201 ? 1.635 -20.558 -17.931 1.00 90.81 201 ILE A N 1
ATOM 1645 C CA . ILE A 1 201 ? 2.984 -20.774 -17.388 1.00 90.81 201 ILE A CA 1
ATOM 1646 C C . ILE A 1 201 ? 3.283 -19.688 -16.340 1.00 90.81 201 ILE A C 1
ATOM 1648 O O . ILE A 1 201 ? 4.131 -18.811 -16.532 1.00 90.81 201 ILE A O 1
ATOM 1652 N N . ASN A 1 202 ? 2.569 -19.735 -15.211 1.00 86.44 202 ASN A N 1
ATOM 1653 C CA . ASN A 1 202 ? 2.572 -18.663 -14.203 1.00 86.44 202 ASN A CA 1
ATOM 1654 C C . ASN A 1 202 ? 3.947 -18.400 -13.571 1.00 86.44 202 ASN A C 1
ATOM 1656 O O . ASN A 1 202 ? 4.291 -17.247 -13.322 1.00 86.44 202 ASN A O 1
ATOM 1660 N N . LYS A 1 203 ? 4.768 -19.438 -13.351 1.00 85.50 203 LYS A N 1
ATOM 1661 C CA . LYS A 1 203 ? 6.127 -19.265 -12.798 1.00 85.50 203 LYS A CA 1
ATOM 1662 C C . LYS A 1 203 ? 6.998 -18.402 -13.708 1.00 85.50 203 LYS A C 1
ATOM 1664 O O . LYS A 1 203 ? 7.623 -17.453 -13.241 1.00 85.50 203 LYS A O 1
ATOM 1669 N N . ALA A 1 204 ? 7.007 -18.719 -15.004 1.00 88.50 204 ALA A N 1
ATOM 1670 C CA . ALA A 1 204 ? 7.770 -17.967 -15.994 1.00 88.50 204 ALA A CA 1
ATOM 1671 C C . ALA A 1 204 ? 7.219 -16.546 -16.143 1.00 88.50 204 ALA A C 1
ATOM 1673 O O . ALA A 1 204 ? 7.991 -15.594 -16.096 1.00 88.50 204 ALA A O 1
ATOM 1674 N N . PHE A 1 205 ? 5.893 -16.397 -16.225 1.00 91.38 205 PHE A N 1
ATOM 1675 C CA . PHE A 1 205 ? 5.236 -15.091 -16.255 1.00 91.38 205 PHE A CA 1
ATOM 1676 C C . PHE A 1 205 ? 5.676 -14.195 -15.093 1.00 91.38 205 PHE A C 1
ATOM 1678 O O . PHE A 1 205 ? 6.174 -13.091 -15.311 1.00 91.38 205 PHE A O 1
ATOM 1685 N N . ASN A 1 206 ? 5.542 -14.689 -13.862 1.00 86.69 206 ASN A N 1
ATOM 1686 C CA . ASN A 1 206 ? 5.887 -13.920 -12.678 1.00 86.69 206 ASN A CA 1
ATOM 1687 C C . ASN A 1 206 ? 7.385 -13.586 -12.658 1.00 86.69 206 ASN A C 1
ATOM 1689 O O . ASN A 1 206 ? 7.744 -12.436 -12.431 1.00 86.69 206 ASN A O 1
ATOM 1693 N N . LEU A 1 207 ? 8.274 -14.552 -12.931 1.00 86.94 207 LEU A N 1
ATOM 1694 C CA . LEU A 1 207 ? 9.726 -14.327 -12.940 1.00 86.94 207 LEU A CA 1
ATOM 1695 C C . LEU A 1 207 ? 10.139 -13.264 -13.966 1.00 86.94 207 LEU A C 1
ATOM 1697 O O . LEU A 1 207 ? 10.855 -12.326 -13.620 1.00 86.94 207 LEU A O 1
ATOM 1701 N N . LEU A 1 208 ? 9.649 -13.380 -15.202 1.00 91.38 208 LEU A N 1
ATOM 1702 C CA . LEU A 1 208 ? 9.953 -12.432 -16.272 1.00 91.38 208 LEU A CA 1
ATOM 1703 C C . LEU A 1 208 ? 9.445 -11.024 -15.943 1.00 91.38 208 LEU A C 1
ATOM 1705 O O . LEU A 1 208 ? 10.158 -10.050 -16.203 1.00 91.38 208 LEU A O 1
ATOM 1709 N N . LEU A 1 209 ? 8.263 -10.898 -15.325 1.00 91.75 209 LEU A N 1
ATOM 1710 C CA . LEU A 1 209 ? 7.770 -9.607 -14.843 1.00 91.75 209 LEU A CA 1
ATOM 1711 C C . LEU A 1 209 ? 8.691 -9.009 -13.777 1.00 91.75 209 LEU A C 1
ATOM 1713 O O . LEU A 1 209 ? 9.066 -7.846 -13.906 1.00 91.75 209 LEU A O 1
ATOM 1717 N N . LEU A 1 210 ? 9.101 -9.780 -12.765 1.00 88.12 210 LEU A N 1
ATOM 1718 C CA . LEU A 1 210 ? 9.994 -9.275 -11.714 1.00 88.12 210 LEU A CA 1
ATOM 1719 C C . LEU A 1 210 ? 11.320 -8.769 -12.281 1.00 88.12 210 LEU A C 1
ATOM 1721 O O . LEU A 1 210 ? 11.750 -7.658 -11.962 1.00 88.12 210 LEU A O 1
ATOM 1725 N N . THR A 1 211 ? 11.947 -9.559 -13.153 1.00 89.19 211 THR A N 1
ATOM 1726 C CA . THR A 1 211 ? 13.206 -9.186 -13.805 1.00 89.19 211 THR A CA 1
ATOM 1727 C C . THR A 1 211 ? 13.038 -7.929 -14.657 1.00 89.19 211 THR A C 1
ATOM 1729 O O . THR A 1 211 ? 13.888 -7.039 -14.622 1.00 89.19 211 THR A O 1
ATOM 1732 N N . SER A 1 212 ? 11.923 -7.820 -15.383 1.00 94.19 212 SER A N 1
ATOM 1733 C CA . SER A 1 212 ? 11.631 -6.644 -16.207 1.00 94.19 212 SER A CA 1
ATOM 1734 C C . SER A 1 212 ? 11.411 -5.395 -15.358 1.00 94.19 212 SER A C 1
ATOM 1736 O O . SER A 1 212 ? 11.947 -4.342 -15.686 1.00 94.19 212 SER A O 1
ATOM 1738 N N . ILE A 1 213 ? 10.682 -5.502 -14.244 1.00 93.69 213 ILE A N 1
ATOM 1739 C CA . ILE A 1 213 ? 10.449 -4.383 -13.325 1.00 93.69 213 ILE A CA 1
ATOM 1740 C C . ILE A 1 213 ? 11.762 -3.893 -12.704 1.00 93.69 213 ILE A C 1
ATOM 1742 O O . ILE A 1 213 ? 12.002 -2.682 -12.643 1.00 93.69 213 ILE A O 1
ATOM 1746 N N . GLU A 1 214 ? 12.633 -4.807 -12.266 1.00 91.44 214 GLU A N 1
ATOM 1747 C CA . GLU A 1 214 ? 13.953 -4.435 -11.749 1.00 91.44 214 GLU A CA 1
ATOM 1748 C C . GLU A 1 214 ? 14.783 -3.712 -12.824 1.00 91.44 214 GLU A C 1
ATOM 1750 O O . GLU A 1 214 ? 15.342 -2.647 -12.551 1.00 91.44 214 GLU A O 1
ATOM 1755 N N . GLY A 1 215 ? 14.809 -4.239 -14.053 1.00 93.38 215 GLY A N 1
ATOM 1756 C CA . GLY A 1 215 ? 15.501 -3.626 -15.190 1.00 93.38 215 GLY A CA 1
ATOM 1757 C C . GLY A 1 215 ? 14.993 -2.219 -15.518 1.00 93.38 215 GLY A C 1
ATOM 1758 O O . GLY A 1 215 ? 15.775 -1.268 -15.543 1.00 93.38 215 GLY A O 1
ATOM 1759 N N . LEU A 1 216 ? 13.672 -2.064 -15.651 1.00 96.69 216 LEU A N 1
ATOM 1760 C CA . LEU A 1 216 ? 13.007 -0.775 -15.857 1.00 96.69 216 LEU A CA 1
ATOM 1761 C C . LEU A 1 216 ? 13.363 0.239 -14.763 1.00 96.69 216 LEU A C 1
ATOM 1763 O O . LEU A 1 216 ? 13.694 1.388 -15.059 1.00 96.69 216 LEU A O 1
ATOM 1767 N N . THR A 1 217 ? 13.335 -0.188 -13.497 1.00 95.25 217 THR A N 1
ATOM 1768 C CA . THR A 1 217 ? 13.645 0.677 -12.350 1.00 95.25 217 THR A CA 1
ATOM 1769 C C . THR A 1 217 ? 15.103 1.136 -12.372 1.00 95.25 217 THR A C 1
ATOM 1771 O O . THR A 1 217 ? 15.388 2.309 -12.126 1.00 95.25 217 THR A O 1
ATOM 1774 N N . ARG A 1 218 ? 16.038 0.239 -12.707 1.00 94.19 218 ARG A N 1
ATOM 1775 C CA . ARG A 1 218 ? 17.464 0.577 -12.829 1.00 94.19 218 ARG A CA 1
ATOM 1776 C C . ARG A 1 218 ? 17.721 1.539 -13.978 1.00 94.19 218 ARG A C 1
ATOM 1778 O O . ARG A 1 218 ? 18.421 2.530 -13.784 1.00 94.19 218 ARG A O 1
ATOM 1785 N N . GLN A 1 219 ? 17.124 1.290 -15.140 1.00 96.00 219 GLN A N 1
ATOM 1786 C CA . GLN A 1 219 ? 17.269 2.163 -16.302 1.00 96.00 219 GLN A CA 1
ATOM 1787 C C . GLN A 1 219 ? 16.654 3.552 -16.051 1.00 96.00 219 GLN A C 1
ATOM 1789 O O . GLN A 1 219 ? 17.244 4.567 -16.420 1.00 96.00 219 GLN A O 1
ATOM 1794 N N . LEU A 1 220 ? 15.514 3.630 -15.352 1.00 96.62 220 LEU A N 1
ATOM 1795 C CA . LEU A 1 220 ? 14.968 4.903 -14.873 1.00 96.62 220 LEU A CA 1
ATOM 1796 C C . LEU A 1 220 ? 15.926 5.608 -13.906 1.00 96.62 220 LEU A C 1
ATOM 1798 O O . LEU A 1 220 ? 16.151 6.807 -14.034 1.00 96.62 220 LEU A O 1
ATOM 1802 N N . GLY A 1 221 ? 16.506 4.882 -12.950 1.00 95.38 221 GLY A N 1
ATOM 1803 C CA . GLY A 1 221 ? 17.459 5.465 -12.011 1.00 95.38 221 GLY A CA 1
ATOM 1804 C C . GLY A 1 221 ? 18.716 6.009 -12.696 1.00 95.38 221 GLY A C 1
ATOM 1805 O O . GLY A 1 221 ? 19.165 7.094 -12.343 1.00 95.38 221 GLY A O 1
ATOM 1806 N N . GLN A 1 222 ? 19.242 5.316 -13.712 1.00 94.94 222 GLN A N 1
ATOM 1807 C CA . GLN A 1 222 ? 20.348 5.809 -14.549 1.00 94.94 222 GLN A CA 1
ATOM 1808 C C . GLN A 1 222 ? 19.988 7.128 -15.241 1.00 94.94 222 GLN A C 1
ATOM 1810 O O . GLN A 1 222 ? 20.746 8.096 -15.172 1.00 94.94 222 GLN A O 1
ATOM 1815 N N . TYR A 1 223 ? 18.804 7.181 -15.854 1.00 95.31 223 TYR A N 1
ATOM 1816 C CA . TYR A 1 223 ? 18.274 8.401 -16.456 1.00 95.31 223 TYR A CA 1
ATOM 1817 C C . TYR A 1 223 ? 18.181 9.545 -15.432 1.00 95.31 223 TYR A C 1
ATOM 1819 O O . TYR A 1 223 ? 18.660 10.649 -15.692 1.00 95.31 223 TYR A O 1
ATOM 1827 N N . LEU A 1 224 ? 17.629 9.280 -14.244 1.00 95.94 224 LEU A N 1
ATOM 1828 C CA . LEU A 1 224 ? 17.468 10.294 -13.201 1.00 95.94 224 LEU A CA 1
ATOM 1829 C C . LEU A 1 224 ? 18.793 10.766 -12.607 1.00 95.94 224 LEU A C 1
ATOM 1831 O O . LEU A 1 224 ? 18.912 11.952 -12.337 1.00 95.94 224 LEU A O 1
ATOM 1835 N N . VAL A 1 225 ? 19.795 9.900 -12.434 1.00 95.50 225 VAL A N 1
ATOM 1836 C CA . VAL A 1 225 ? 21.132 10.320 -11.972 1.00 95.50 225 VAL A CA 1
ATOM 1837 C C . VAL A 1 225 ? 21.714 11.385 -12.900 1.00 95.50 225 VAL A C 1
ATOM 1839 O O . VAL A 1 225 ? 22.184 12.416 -12.419 1.00 95.50 225 VAL A O 1
ATOM 1842 N N . SER A 1 226 ? 21.600 11.181 -14.216 1.00 93.31 226 SER A N 1
ATOM 1843 C CA . SER A 1 226 ? 22.016 12.173 -15.211 1.00 93.31 226 SER A CA 1
ATOM 1844 C C . SER A 1 226 ? 21.171 13.448 -15.133 1.00 93.31 226 SER A C 1
ATOM 1846 O O . SER A 1 226 ? 21.723 14.538 -15.025 1.00 93.31 226 SER A O 1
ATOM 1848 N N . LYS A 1 227 ? 19.836 13.338 -15.127 1.00 94.88 227 LYS A N 1
ATOM 1849 C CA . LYS A 1 227 ? 18.940 14.510 -15.136 1.00 94.88 227 LYS A CA 1
ATOM 1850 C C . LYS A 1 227 ? 18.964 15.330 -13.849 1.00 94.88 227 LYS A C 1
ATOM 1852 O O . LYS A 1 227 ? 18.801 16.545 -13.882 1.00 94.88 227 LYS A O 1
ATOM 1857 N N . GLN A 1 228 ? 19.189 14.682 -12.713 1.00 94.56 228 GLN A N 1
ATOM 1858 C CA . GLN A 1 228 ? 19.290 15.330 -11.411 1.00 94.56 228 GLN A CA 1
ATOM 1859 C C . GLN A 1 228 ? 20.715 15.825 -11.109 1.00 94.56 228 GLN A C 1
ATOM 1861 O O . GLN A 1 228 ? 20.899 16.463 -10.068 1.00 94.56 228 GLN A O 1
ATOM 1866 N N . ASN A 1 229 ? 21.697 15.579 -11.989 1.00 92.50 229 ASN A N 1
ATOM 1867 C CA . ASN A 1 229 ? 23.119 15.873 -11.780 1.00 92.50 229 ASN A CA 1
ATOM 1868 C C . ASN A 1 229 ? 23.641 15.289 -10.454 1.00 92.50 229 ASN A C 1
ATOM 1870 O O . ASN A 1 229 ? 24.194 16.007 -9.620 1.00 92.50 229 ASN A O 1
ATOM 1874 N N . LEU A 1 230 ? 23.389 13.998 -10.218 1.00 93.56 230 LEU A N 1
ATOM 1875 C CA . LEU A 1 230 ? 23.895 13.295 -9.039 1.00 93.56 230 LEU A CA 1
ATOM 1876 C C . LEU A 1 230 ? 25.291 12.735 -9.326 1.00 93.56 230 LEU A C 1
ATOM 1878 O O . LEU A 1 230 ? 25.470 11.986 -10.283 1.00 93.56 230 LEU A O 1
ATOM 1882 N N . ASP A 1 231 ? 26.260 13.036 -8.462 1.00 92.25 231 ASP A N 1
ATOM 1883 C CA . ASP A 1 231 ? 27.615 12.481 -8.548 1.00 92.25 231 ASP A CA 1
ATOM 1884 C C . ASP A 1 231 ? 27.659 11.053 -7.974 1.00 92.25 231 ASP A C 1
ATOM 1886 O O . ASP A 1 231 ? 28.050 10.809 -6.830 1.00 92.25 231 ASP A O 1
ATOM 1890 N N . VAL A 1 232 ? 27.116 10.097 -8.735 1.00 91.75 232 VAL A N 1
ATOM 1891 C CA . VAL A 1 232 ? 26.996 8.696 -8.317 1.00 91.75 232 VAL A CA 1
ATOM 1892 C C . VAL A 1 232 ? 27.266 7.742 -9.475 1.00 91.75 232 VAL A C 1
ATOM 1894 O O . VAL A 1 232 ? 26.560 7.742 -10.480 1.00 91.75 232 VAL A O 1
ATOM 1897 N N . ASN A 1 233 ? 28.207 6.814 -9.280 1.00 89.88 233 ASN A N 1
ATOM 1898 C CA . ASN A 1 233 ? 28.366 5.667 -10.170 1.00 89.88 233 ASN A CA 1
ATOM 1899 C C . ASN A 1 233 ? 27.345 4.562 -9.837 1.00 89.88 233 ASN A C 1
ATOM 1901 O O . ASN A 1 233 ? 27.566 3.733 -8.953 1.00 89.88 233 ASN A O 1
ATOM 1905 N N . VAL A 1 234 ? 26.243 4.532 -10.585 1.00 88.69 234 VAL A N 1
ATOM 1906 C CA . VAL A 1 234 ? 25.161 3.530 -10.501 1.00 88.69 234 VAL A CA 1
ATOM 1907 C C . VAL A 1 234 ? 25.599 2.080 -10.737 1.00 88.69 234 VAL A C 1
ATOM 1909 O O . VAL A 1 234 ? 24.879 1.170 -10.334 1.00 88.69 234 VAL A O 1
ATOM 1912 N N . HIS A 1 235 ? 26.764 1.858 -11.354 1.00 88.31 235 HIS A N 1
ATOM 1913 C CA . HIS A 1 235 ? 27.334 0.531 -11.618 1.00 88.31 235 HIS A CA 1
ATOM 1914 C C . HIS A 1 235 ? 28.270 0.037 -10.507 1.00 88.31 235 HIS A C 1
ATOM 1916 O O . HIS A 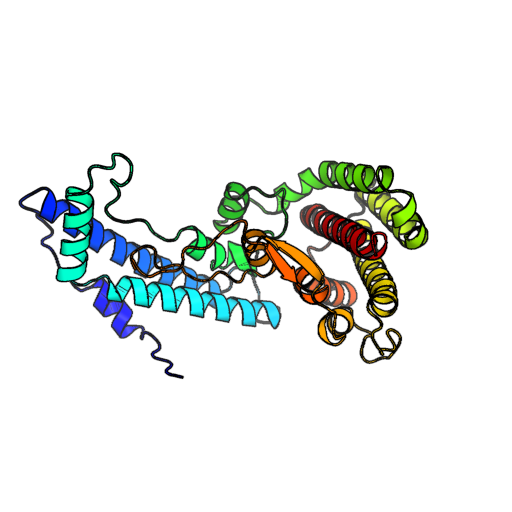1 235 ? 28.830 -1.047 -10.615 1.00 88.31 235 HIS A O 1
ATOM 1922 N N . SER A 1 236 ? 28.464 0.820 -9.443 1.00 90.00 236 SER A N 1
ATOM 1923 C CA . SER A 1 236 ? 29.239 0.387 -8.280 1.00 90.00 236 SER A CA 1
ATOM 1924 C C . SER A 1 236 ? 28.560 -0.779 -7.557 1.00 90.00 236 SER A C 1
ATOM 1926 O O . SER A 1 236 ? 27.341 -0.766 -7.356 1.00 90.00 236 SER A O 1
ATOM 1928 N N . ASP A 1 237 ? 29.367 -1.702 -7.021 1.00 88.12 237 ASP A N 1
ATOM 1929 C CA . ASP A 1 237 ? 28.904 -2.834 -6.207 1.00 88.12 237 ASP A CA 1
ATOM 1930 C C . ASP A 1 237 ? 28.006 -2.428 -5.033 1.00 88.12 237 ASP A C 1
ATOM 1932 O O . ASP A 1 237 ? 27.125 -3.176 -4.596 1.00 88.12 237 ASP A O 1
ATOM 1936 N N . LYS A 1 238 ? 28.163 -1.188 -4.552 1.00 89.25 238 LYS A N 1
ATOM 1937 C CA . LYS A 1 238 ? 27.322 -0.588 -3.511 1.00 89.25 238 LYS A CA 1
ATOM 1938 C C . LYS A 1 238 ? 25.825 -0.616 -3.861 1.00 89.25 238 LYS A C 1
ATOM 1940 O O . LYS A 1 238 ? 25.023 -0.577 -2.918 1.00 89.25 238 LYS A O 1
ATOM 1945 N N . TYR A 1 239 ? 25.466 -0.690 -5.148 1.00 88.50 239 TYR A N 1
ATOM 1946 C CA . TYR A 1 239 ? 24.103 -0.632 -5.695 1.00 88.50 239 TYR A CA 1
ATOM 1947 C C . TYR A 1 239 ? 23.675 -1.915 -6.446 1.00 88.50 239 TYR A C 1
ATOM 1949 O O . TYR A 1 239 ? 22.668 -1.911 -7.165 1.00 88.50 239 TYR A O 1
ATOM 1957 N N . ASN A 1 240 ? 24.392 -3.033 -6.258 1.00 84.31 240 ASN A N 1
ATOM 1958 C CA . ASN A 1 240 ? 24.090 -4.306 -6.931 1.00 84.31 240 ASN A CA 1
ATOM 1959 C C . ASN A 1 240 ? 22.702 -4.863 -6.593 1.00 84.31 240 ASN A C 1
ATOM 1961 O O . ASN A 1 240 ? 22.092 -5.517 -7.432 1.00 84.31 240 ASN A O 1
ATOM 1965 N N . SER A 1 241 ? 22.144 -4.571 -5.416 1.00 84.00 241 SER A N 1
ATOM 1966 C CA . SER A 1 241 ? 20.752 -4.912 -5.101 1.00 84.00 241 SER A CA 1
ATOM 1967 C C . SER A 1 241 ? 19.804 -3.750 -5.404 1.00 84.00 241 SER A C 1
ATOM 1969 O O . SER A 1 241 ? 20.143 -2.593 -5.153 1.00 84.00 241 SER A O 1
ATOM 1971 N N . LEU A 1 242 ? 18.585 -4.054 -5.872 1.00 85.75 242 LEU A N 1
ATOM 1972 C CA . LEU A 1 242 ? 17.533 -3.047 -6.083 1.00 85.75 242 LEU A CA 1
ATOM 1973 C C . LEU A 1 242 ? 17.254 -2.238 -4.802 1.00 85.75 242 LEU A C 1
ATOM 1975 O O . LEU A 1 242 ? 17.033 -1.032 -4.849 1.00 85.75 242 LEU A O 1
ATOM 1979 N N . ASP A 1 243 ? 17.341 -2.895 -3.644 1.00 83.88 243 ASP A N 1
ATOM 1980 C CA . ASP A 1 243 ? 17.235 -2.270 -2.325 1.00 83.88 243 ASP A CA 1
ATOM 1981 C C . ASP A 1 243 ? 18.297 -1.185 -2.097 1.00 83.88 243 ASP A C 1
ATOM 1983 O O . ASP A 1 243 ? 17.977 -0.053 -1.728 1.00 83.88 243 ASP A O 1
ATOM 1987 N N . ALA A 1 244 ? 19.567 -1.514 -2.339 1.00 86.88 244 ALA A N 1
ATOM 1988 C CA . ALA A 1 244 ? 20.653 -0.565 -2.169 1.00 86.88 244 ALA A CA 1
ATOM 1989 C C . ALA A 1 244 ? 20.607 0.541 -3.230 1.00 86.88 244 ALA A C 1
ATOM 1991 O O . ALA A 1 244 ? 20.864 1.696 -2.892 1.00 86.88 244 ALA A O 1
ATOM 1992 N N . PHE A 1 245 ? 20.233 0.200 -4.466 1.00 91.44 245 PHE A N 1
ATOM 1993 C CA . PHE A 1 245 ? 20.027 1.141 -5.564 1.00 91.44 245 PHE A CA 1
ATOM 1994 C C . PHE A 1 245 ? 18.986 2.208 -5.201 1.00 91.44 245 PHE A C 1
ATOM 1996 O O . PHE A 1 245 ? 19.264 3.400 -5.282 1.00 91.44 245 PHE A O 1
ATOM 2003 N N . LEU A 1 246 ? 17.817 1.801 -4.699 1.00 90.88 246 LEU A N 1
ATOM 2004 C CA . LEU A 1 246 ? 16.778 2.742 -4.279 1.00 90.88 246 LEU A CA 1
ATOM 2005 C C . LEU A 1 246 ? 17.161 3.506 -3.002 1.00 90.88 246 LEU A C 1
ATOM 2007 O O . LEU A 1 246 ? 16.906 4.699 -2.920 1.00 90.88 246 LEU A O 1
ATOM 2011 N N . ARG A 1 247 ? 17.781 2.871 -1.998 1.00 89.56 247 ARG A N 1
ATOM 2012 C CA . ARG A 1 247 ? 17.998 3.508 -0.683 1.00 89.56 247 ARG A CA 1
ATOM 2013 C C . ARG A 1 247 ? 19.222 4.417 -0.607 1.00 89.56 247 ARG A C 1
ATOM 2015 O O . ARG A 1 247 ? 19.183 5.407 0.118 1.00 89.56 247 ARG A O 1
ATOM 2022 N N . LYS A 1 248 ? 20.335 4.015 -1.226 1.00 91.81 248 LYS A N 1
ATOM 2023 C CA . LYS A 1 248 ? 21.647 4.637 -0.987 1.00 91.81 248 LYS A CA 1
ATOM 2024 C C . LYS A 1 248 ? 21.970 5.769 -1.963 1.00 91.81 248 LYS A C 1
ATOM 2026 O O . LYS A 1 248 ? 22.907 6.515 -1.692 1.00 91.81 248 LYS A O 1
ATOM 2031 N N . ILE A 1 249 ? 21.254 5.868 -3.082 1.00 93.94 249 ILE A N 1
ATOM 2032 C CA . ILE A 1 249 ? 21.382 6.989 -4.016 1.00 93.94 249 ILE A CA 1
ATOM 2033 C C . ILE A 1 249 ? 20.580 8.179 -3.447 1.00 93.94 249 ILE A C 1
ATOM 2035 O O . ILE A 1 249 ? 19.430 7.985 -3.045 1.00 93.94 249 ILE A O 1
ATOM 2039 N N . PRO A 1 250 ? 21.157 9.394 -3.371 1.00 94.50 250 PRO A N 1
ATOM 2040 C CA . PRO A 1 250 ? 20.505 10.575 -2.806 1.00 94.50 250 PRO A CA 1
ATOM 2041 C C . PRO A 1 250 ? 19.542 11.213 -3.820 1.00 94.50 250 PRO A C 1
ATOM 2043 O O . PRO A 1 250 ? 19.782 12.300 -4.339 1.00 94.50 250 PRO A O 1
ATOM 2046 N N . TRP A 1 251 ? 18.460 10.505 -4.137 1.00 96.00 251 TRP A N 1
ATOM 2047 C CA . TRP A 1 251 ? 17.435 10.965 -5.074 1.00 96.00 251 TRP A CA 1
ATO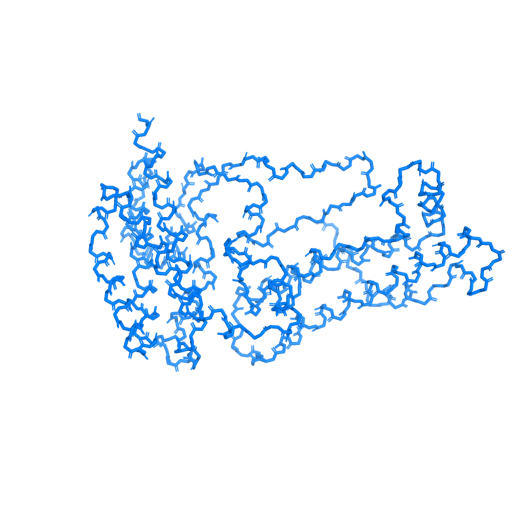M 2048 C C . TRP A 1 251 ? 16.830 12.305 -4.641 1.00 96.00 251 TRP A C 1
ATOM 2050 O O . TRP A 1 251 ? 16.394 12.444 -3.495 1.00 96.00 251 TRP A O 1
ATOM 2060 N N . LYS A 1 252 ? 16.725 13.261 -5.569 1.00 95.56 252 LYS A N 1
ATOM 2061 C CA . LYS A 1 252 ? 16.036 14.535 -5.314 1.00 95.56 252 LYS A CA 1
ATOM 2062 C C . LYS A 1 252 ? 14.521 14.337 -5.209 1.00 95.56 252 LYS A C 1
ATOM 2064 O O . LYS A 1 252 ? 13.946 13.458 -5.856 1.00 95.56 252 LYS A O 1
ATOM 2069 N N . GLU A 1 253 ? 13.881 15.162 -4.386 1.00 95.31 253 GLU A N 1
ATOM 2070 C CA . GLU A 1 253 ? 12.426 15.205 -4.234 1.00 95.31 253 GLU A CA 1
ATOM 2071 C C . GLU A 1 253 ? 11.817 16.069 -5.339 1.00 95.31 253 GLU A C 1
ATOM 2073 O O . GLU A 1 253 ? 11.888 17.293 -5.308 1.00 95.31 253 GLU A O 1
ATOM 2078 N N . GLU A 1 254 ? 11.247 15.423 -6.350 1.00 93.38 254 GLU A N 1
ATOM 2079 C CA . GLU A 1 254 ? 10.692 16.110 -7.525 1.00 93.38 254 GLU A CA 1
ATOM 2080 C C . GLU A 1 254 ? 9.375 15.503 -8.015 1.00 93.38 254 GLU A C 1
ATOM 2082 O O . GLU A 1 254 ? 8.682 16.100 -8.836 1.00 93.38 254 GLU A O 1
ATOM 2087 N N . ILE A 1 255 ? 8.989 14.335 -7.495 1.00 93.75 255 ILE A N 1
ATOM 2088 C CA . ILE A 1 255 ? 7.760 13.647 -7.883 1.00 93.75 255 ILE A CA 1
ATOM 2089 C C . ILE A 1 255 ? 6.624 14.174 -7.011 1.00 93.75 255 ILE A C 1
ATOM 2091 O O . ILE A 1 255 ? 6.606 13.949 -5.802 1.00 93.75 255 ILE A O 1
ATOM 2095 N N . LYS A 1 256 ? 5.653 14.844 -7.630 1.00 92.69 256 LYS A N 1
ATOM 2096 C CA . LYS A 1 256 ? 4.468 15.364 -6.942 1.00 92.69 256 LYS A CA 1
ATOM 2097 C C . LYS A 1 256 ? 3.458 14.249 -6.646 1.00 92.69 256 LYS A C 1
ATOM 2099 O O . LYS A 1 256 ? 3.145 13.435 -7.523 1.00 92.69 256 LYS A O 1
ATOM 2104 N N . ILE A 1 257 ? 2.942 14.199 -5.419 1.00 89.88 257 ILE A N 1
ATOM 2105 C CA . ILE A 1 257 ? 1.938 13.219 -4.991 1.00 89.88 257 ILE A CA 1
ATOM 2106 C C . ILE A 1 257 ? 1.032 13.782 -3.887 1.00 89.88 257 ILE A C 1
ATOM 2108 O O . ILE A 1 257 ? 1.494 14.513 -3.020 1.00 89.88 257 ILE A O 1
ATOM 2112 N N . SER A 1 258 ? -0.247 13.400 -3.865 1.00 87.19 258 SER A N 1
ATOM 2113 C CA . SER A 1 258 ? -1.141 13.698 -2.735 1.00 87.19 258 SER A CA 1
ATOM 2114 C C . SER A 1 258 ? -0.689 12.988 -1.451 1.00 87.19 258 SER A C 1
ATOM 2116 O O . SER A 1 258 ? -0.320 11.807 -1.522 1.00 87.19 258 SER A O 1
ATOM 2118 N N . LYS A 1 259 ? -0.862 13.619 -0.284 1.00 81.44 259 LYS A N 1
ATOM 2119 C CA . LYS A 1 259 ? -0.655 12.979 1.032 1.00 81.44 259 LYS A CA 1
ATOM 2120 C C . LYS A 1 259 ? -1.411 11.652 1.186 1.00 81.44 259 LYS A C 1
ATOM 2122 O O . LYS A 1 259 ? -0.830 10.686 1.670 1.00 81.44 259 LYS A O 1
ATOM 2127 N N . THR A 1 260 ? -2.649 11.561 0.691 1.00 78.19 260 THR A N 1
ATOM 2128 C CA . THR A 1 260 ?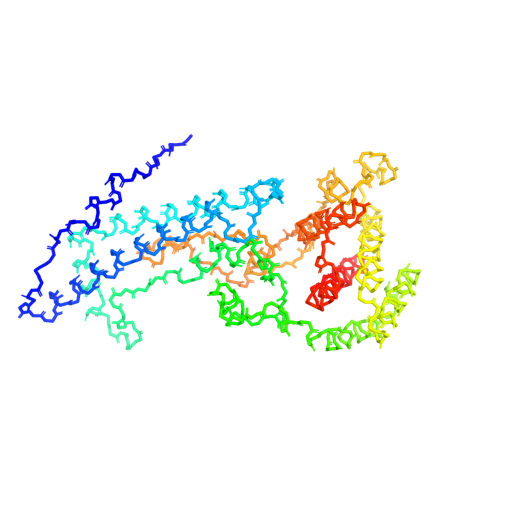 -3.454 10.322 0.742 1.00 78.19 260 THR A CA 1
ATOM 2129 C C . THR A 1 260 ? -2.765 9.160 0.022 1.00 78.19 260 THR A C 1
ATOM 2131 O O . THR A 1 260 ? -2.539 8.100 0.601 1.00 78.19 260 THR A O 1
ATOM 2134 N N . ARG A 1 261 ? -2.351 9.363 -1.236 1.00 81.50 261 ARG A N 1
ATOM 2135 C CA . ARG A 1 261 ? -1.624 8.331 -1.992 1.00 81.50 261 ARG A CA 1
ATOM 2136 C C . ARG A 1 261 ? -0.265 8.001 -1.371 1.00 81.50 261 ARG A C 1
ATOM 2138 O O . ARG A 1 261 ? 0.155 6.854 -1.446 1.00 81.50 261 ARG A O 1
ATOM 2145 N N . LEU A 1 262 ? 0.421 8.970 -0.763 1.00 83.69 262 LEU A N 1
ATOM 2146 C CA . LEU A 1 262 ? 1.668 8.705 -0.043 1.00 83.69 262 LEU A CA 1
ATOM 2147 C C . LEU A 1 262 ? 1.444 7.794 1.175 1.00 83.69 262 LEU A C 1
ATOM 2149 O O . LEU A 1 262 ? 2.222 6.863 1.389 1.00 83.69 262 LEU A O 1
ATOM 2153 N N . ALA A 1 263 ? 0.371 8.023 1.933 1.00 76.94 263 ALA A N 1
ATOM 2154 C CA . ALA A 1 263 ? 0.000 7.173 3.060 1.00 76.94 263 ALA A CA 1
ATOM 2155 C C . ALA A 1 263 ? -0.307 5.739 2.596 1.00 76.94 263 ALA A C 1
ATOM 2157 O O . ALA A 1 263 ? 0.254 4.798 3.143 1.00 76.94 263 ALA A O 1
ATOM 2158 N N . LEU A 1 264 ? -1.070 5.573 1.507 1.00 77.44 264 LEU A N 1
ATOM 2159 C CA . LEU A 1 264 ? -1.340 4.258 0.899 1.00 77.44 264 LEU A CA 1
ATOM 2160 C C . LEU A 1 264 ? -0.070 3.557 0.376 1.00 77.44 264 LEU A C 1
ATOM 2162 O O . LEU A 1 264 ? 0.066 2.342 0.495 1.00 77.44 264 LEU A O 1
ATOM 2166 N N . LEU A 1 265 ? 0.880 4.312 -0.189 1.00 77.31 265 LEU A N 1
ATOM 2167 C CA . LEU A 1 265 ? 2.141 3.772 -0.719 1.00 77.31 265 LEU A CA 1
ATOM 2168 C C . LEU A 1 265 ? 3.130 3.344 0.362 1.00 77.31 265 LEU A C 1
ATOM 2170 O O . LEU A 1 265 ? 3.952 2.465 0.111 1.00 77.31 265 LEU A O 1
ATOM 2174 N N . THR A 1 266 ? 3.116 3.996 1.519 1.00 73.81 266 THR A N 1
ATOM 2175 C CA . THR A 1 266 ? 4.085 3.739 2.597 1.00 73.81 266 THR A CA 1
ATOM 2176 C C . THR A 1 266 ? 3.474 2.968 3.762 1.00 73.81 266 THR A C 1
ATOM 2178 O O . THR A 1 266 ? 4.190 2.451 4.616 1.00 73.81 266 THR A O 1
ATOM 2181 N N . SER A 1 267 ? 2.146 2.867 3.786 1.00 64.94 267 SER A N 1
ATOM 2182 C CA . SER A 1 267 ? 1.368 2.352 4.905 1.00 64.94 267 SER A CA 1
ATOM 2183 C C . SER A 1 267 ? 1.663 3.088 6.221 1.00 64.94 267 SER A C 1
ATOM 2185 O O . SER A 1 267 ? 1.540 2.492 7.291 1.00 64.94 267 SER A O 1
ATOM 2187 N N . HIS A 1 268 ? 2.093 4.354 6.147 1.00 67.81 268 HIS A N 1
ATOM 2188 C CA . HIS A 1 268 ? 2.279 5.235 7.298 1.00 67.81 268 HIS A CA 1
ATOM 2189 C C . HIS A 1 268 ? 1.057 6.141 7.427 1.00 67.81 268 HIS A C 1
ATOM 2191 O O . HIS A 1 268 ? 0.887 7.099 6.669 1.00 67.81 268 HIS A O 1
ATOM 2197 N N . TYR A 1 269 ? 0.211 5.829 8.402 1.00 64.88 269 TYR A N 1
ATOM 2198 C CA . TYR A 1 269 ? -0.992 6.589 8.717 1.00 64.88 269 TYR A CA 1
ATOM 2199 C C . TYR A 1 269 ? -0.788 7.250 10.073 1.00 64.88 269 TYR A C 1
ATOM 2201 O O . TYR A 1 269 ? -0.437 6.581 11.041 1.00 64.88 269 TYR A O 1
ATOM 2209 N N . LYS A 1 270 ? -0.970 8.568 10.143 1.00 59.38 270 LYS A N 1
ATOM 2210 C CA . LYS A 1 270 ? -1.057 9.256 11.433 1.00 59.38 270 LYS A CA 1
ATOM 2211 C C . LYS A 1 270 ? -2.480 9.076 11.955 1.00 59.38 270 LYS A C 1
ATOM 2213 O O . LYS A 1 270 ? -3.407 9.322 11.180 1.00 59.38 270 LYS A O 1
ATOM 2218 N N . SER A 1 271 ? -2.653 8.676 13.219 1.00 56.56 271 SER A N 1
ATOM 2219 C CA . SER A 1 271 ? -3.965 8.817 13.859 1.00 56.56 271 SER A CA 1
ATOM 2220 C C . SER A 1 271 ? -4.320 10.304 13.873 1.00 56.56 271 SER A C 1
ATOM 2222 O O . SER A 1 271 ? -3.456 11.171 14.042 1.00 56.56 271 SER A O 1
ATOM 2224 N N . ILE A 1 272 ? -5.584 10.607 13.604 1.00 58.03 272 ILE A N 1
ATOM 2225 C CA . ILE A 1 272 ? -6.104 11.967 13.690 1.00 58.03 272 ILE A CA 1
ATOM 2226 C C . ILE A 1 272 ? -7.118 11.946 14.813 1.00 58.03 272 ILE A C 1
ATOM 2228 O O . ILE A 1 272 ? -8.151 11.284 14.715 1.00 58.03 272 ILE A O 1
ATOM 2232 N N . ASN A 1 273 ? -6.839 12.690 15.877 1.00 58.12 273 ASN A N 1
ATOM 2233 C CA . ASN A 1 273 ? -7.823 12.896 16.921 1.00 58.12 273 ASN A CA 1
ATOM 2234 C C . ASN A 1 273 ? -8.839 13.945 16.453 1.00 58.12 273 ASN A C 1
ATOM 2236 O O . ASN A 1 273 ? -8.684 15.135 16.714 1.00 58.12 273 ASN A O 1
ATOM 2240 N N . TYR A 1 274 ? -9.895 13.500 15.768 1.00 54.59 274 TYR A N 1
ATOM 2241 C CA . TYR A 1 274 ? -10.977 14.368 15.286 1.00 54.59 274 TYR A CA 1
ATOM 2242 C C . TYR A 1 274 ? -11.731 15.109 16.407 1.00 54.59 274 TYR A C 1
ATOM 2244 O O . TYR A 1 274 ? -12.517 16.010 16.118 1.00 54.59 274 TYR A O 1
ATOM 2252 N N . ASN A 1 275 ? -11.506 14.754 17.678 1.00 50.09 275 ASN A N 1
ATOM 2253 C CA . ASN A 1 275 ? -12.131 15.412 18.824 1.00 50.09 275 ASN A CA 1
ATOM 2254 C C . ASN A 1 275 ? -11.318 16.600 19.363 1.00 50.09 275 ASN A C 1
ATOM 2256 O O . ASN A 1 275 ? -11.838 17.346 20.198 1.00 50.09 275 ASN A O 1
ATOM 2260 N N . ASP A 1 276 ? -10.074 16.790 18.910 1.00 51.00 276 ASP A N 1
ATOM 2261 C CA . ASP A 1 276 ? -9.266 17.955 19.265 1.00 51.00 276 ASP A CA 1
ATOM 2262 C C . ASP A 1 276 ? -9.601 19.136 18.325 1.00 51.00 276 ASP A C 1
ATOM 2264 O O . ASP A 1 276 ? -9.335 19.071 17.123 1.00 51.00 276 ASP A O 1
ATOM 2268 N N . PRO A 1 277 ? -10.188 20.236 18.837 1.00 51.22 277 PRO A N 1
ATOM 2269 C CA . PRO A 1 277 ? -10.549 21.400 18.027 1.00 51.22 277 PRO A CA 1
ATOM 2270 C C . PRO A 1 277 ? -9.340 22.161 17.456 1.00 51.22 277 PRO A C 1
ATOM 2272 O O . PRO A 1 277 ? -9.531 23.038 16.615 1.00 51.22 277 PRO A O 1
ATOM 2275 N N . LEU A 1 278 ? -8.119 21.861 17.908 1.00 58.09 278 LEU A N 1
ATOM 2276 C CA . LEU A 1 278 ? -6.868 22.413 17.384 1.00 58.09 278 LEU A CA 1
ATOM 2277 C C . LEU A 1 278 ? -6.154 21.452 16.421 1.00 58.09 278 LEU A C 1
ATOM 2279 O O . LEU A 1 278 ? -5.069 21.783 15.937 1.00 58.09 278 LEU A O 1
ATOM 2283 N N . VAL A 1 279 ? -6.731 20.276 16.137 1.00 60.62 279 VAL A N 1
ATOM 2284 C CA . VAL A 1 279 ? -6.104 19.295 15.249 1.00 60.62 279 VAL A CA 1
ATOM 2285 C C . VAL A 1 279 ? -6.042 19.847 13.823 1.00 60.62 279 VAL A C 1
ATOM 2287 O O . VAL A 1 279 ? -7.052 20.261 13.248 1.00 60.62 279 VAL A O 1
ATOM 2290 N N . ASP A 1 280 ? -4.846 19.855 13.230 1.00 61.56 280 ASP A N 1
ATOM 2291 C CA . ASP A 1 280 ? -4.689 20.166 11.808 1.00 61.56 280 ASP A CA 1
ATOM 2292 C C . ASP A 1 280 ? -5.268 18.998 11.008 1.00 61.56 280 ASP A C 1
ATOM 2294 O O . ASP A 1 280 ? -4.660 17.927 10.891 1.00 61.56 280 ASP A O 1
ATOM 2298 N N . LEU A 1 281 ? -6.496 19.181 10.520 1.00 63.69 281 LEU A N 1
ATOM 2299 C CA . LEU A 1 281 ? -7.166 18.172 9.716 1.00 63.69 281 LEU A CA 1
ATOM 2300 C C . LEU A 1 281 ? -6.318 17.884 8.470 1.00 63.69 281 LEU A C 1
ATOM 2302 O O . LEU A 1 281 ? -5.840 18.817 7.814 1.00 63.69 281 LEU A O 1
ATOM 2306 N N . PRO A 1 282 ? -6.147 16.606 8.091 1.00 63.44 282 PRO A N 1
ATOM 2307 C CA . PRO A 1 282 ? -5.408 16.279 6.889 1.00 63.44 282 PRO A CA 1
ATOM 2308 C C . PRO A 1 282 ? -6.056 16.976 5.707 1.00 63.44 282 PRO A C 1
ATOM 2310 O O . PRO A 1 282 ? -7.260 16.868 5.489 1.00 63.44 282 PRO A O 1
ATOM 2313 N N . LYS A 1 283 ? -5.242 17.654 4.907 1.00 70.75 283 LYS A N 1
ATOM 2314 C CA . LYS A 1 283 ? -5.655 18.174 3.608 1.00 70.75 283 LYS A CA 1
ATOM 2315 C C . LYS A 1 283 ? -5.413 17.051 2.593 1.00 70.75 283 LYS A C 1
ATOM 2317 O O . LYS A 1 283 ? -4.275 16.865 2.162 1.00 70.75 283 LYS A O 1
ATOM 2322 N N . PRO A 1 284 ? -6.431 16.247 2.224 1.00 63.94 284 PRO A N 1
ATOM 2323 C CA . PRO A 1 284 ? -6.224 14.981 1.509 1.00 63.94 284 PRO A CA 1
ATOM 2324 C C . PRO A 1 284 ? -5.618 15.163 0.111 1.00 63.94 284 PRO A C 1
ATOM 2326 O O . PRO A 1 284 ? -4.930 14.266 -0.386 1.00 63.94 284 PRO A O 1
ATOM 2329 N N . PHE A 1 285 ? -5.848 16.332 -0.494 1.00 72.81 285 PHE A N 1
ATOM 2330 C CA . PHE A 1 285 ? -5.320 16.739 -1.797 1.00 72.81 285 PHE A CA 1
ATOM 2331 C C . PHE A 1 285 ? -4.066 17.603 -1.701 1.00 72.81 285 PHE A C 1
ATOM 2333 O O . PHE A 1 285 ? -3.575 18.064 -2.726 1.00 72.81 285 PHE A O 1
ATOM 2340 N N . GLU A 1 286 ? -3.543 17.840 -0.498 1.00 84.00 286 GLU A N 1
ATOM 2341 C CA . GLU A 1 286 ? -2.269 18.527 -0.364 1.00 84.00 286 GLU A CA 1
ATOM 2342 C C . GLU A 1 286 ? -1.187 17.694 -1.038 1.00 84.00 286 GLU A C 1
ATOM 2344 O O . GLU A 1 286 ? -1.012 16.498 -0.768 1.00 84.00 286 GLU A O 1
ATOM 2349 N N . GLU A 1 287 ? -0.497 18.343 -1.963 1.00 88.50 287 GLU A N 1
ATOM 2350 C CA . GLU A 1 287 ? 0.543 17.724 -2.750 1.00 88.50 287 GLU A CA 1
ATOM 2351 C C . GLU A 1 287 ? 1.894 17.958 -2.090 1.00 88.50 287 GLU A C 1
ATOM 2353 O O . GLU A 1 287 ? 2.254 19.078 -1.733 1.00 88.50 287 GLU A O 1
ATOM 2358 N N . VAL A 1 288 ? 2.651 16.877 -1.957 1.00 90.50 288 VAL A N 1
ATOM 2359 C CA . VAL A 1 288 ? 4.014 16.871 -1.442 1.00 90.50 288 VAL A CA 1
ATOM 2360 C C . VAL A 1 288 ? 4.959 16.362 -2.522 1.00 90.50 288 VAL A C 1
ATOM 2362 O O . VAL A 1 288 ? 4.560 15.606 -3.415 1.00 90.50 288 VAL A O 1
ATOM 2365 N N . PHE A 1 289 ? 6.217 16.783 -2.449 1.00 93.94 289 PHE A N 1
ATOM 2366 C CA . PHE A 1 289 ? 7.270 16.249 -3.299 1.00 93.94 289 PHE A CA 1
ATOM 2367 C C . PHE A 1 289 ? 7.913 15.051 -2.616 1.00 93.94 289 PHE A C 1
ATOM 2369 O O . PHE A 1 289 ? 8.205 15.075 -1.425 1.00 93.94 289 PHE A O 1
ATOM 2376 N N . ILE A 1 290 ? 8.104 13.985 -3.381 1.00 94.12 290 ILE A N 1
ATOM 2377 C CA . ILE A 1 290 ? 8.798 12.784 -2.939 1.00 94.12 290 ILE A CA 1
ATOM 2378 C C . ILE A 1 290 ? 9.884 12.415 -3.942 1.00 94.12 290 ILE A C 1
ATOM 2380 O O . ILE A 1 290 ? 9.932 12.906 -5.074 1.00 94.12 290 ILE A O 1
ATOM 2384 N N . ASN A 1 291 ? 10.767 11.522 -3.521 1.00 94.75 291 ASN A N 1
ATOM 2385 C CA . ASN A 1 291 ? 11.843 11.001 -4.348 1.00 94.75 291 ASN A CA 1
ATOM 2386 C C . ASN A 1 291 ? 11.521 9.595 -4.894 1.00 94.75 291 ASN A C 1
ATOM 2388 O O . ASN A 1 291 ? 10.516 8.972 -4.530 1.00 94.75 291 ASN A O 1
ATOM 2392 N N . LEU A 1 292 ? 12.393 9.084 -5.773 1.00 94.56 292 LEU A N 1
ATOM 2393 C CA . LEU A 1 292 ? 12.214 7.777 -6.415 1.00 94.56 292 LEU A CA 1
ATOM 2394 C C . LEU A 1 292 ? 12.120 6.633 -5.393 1.00 94.56 292 LEU A C 1
ATOM 2396 O O . LEU A 1 292 ? 11.270 5.753 -5.537 1.00 94.56 292 LEU A O 1
ATOM 2400 N N . LYS A 1 293 ? 12.961 6.667 -4.349 1.00 92.62 293 LYS A N 1
ATOM 2401 C CA . LYS A 1 293 ? 12.951 5.678 -3.262 1.00 92.62 293 LYS A CA 1
ATOM 2402 C C . LYS A 1 293 ? 11.558 5.572 -2.656 1.00 92.62 293 LYS A C 1
ATOM 2404 O O . LYS A 1 293 ? 11.016 4.478 -2.603 1.00 92.62 293 LYS A O 1
ATOM 2409 N N . THR A 1 294 ? 10.984 6.694 -2.228 1.00 90.50 294 THR A N 1
ATOM 2410 C CA . THR A 1 294 ? 9.662 6.722 -1.593 1.00 90.50 294 THR A CA 1
ATOM 2411 C C . THR A 1 294 ? 8.571 6.251 -2.553 1.00 90.50 294 THR A C 1
ATOM 2413 O O . THR A 1 294 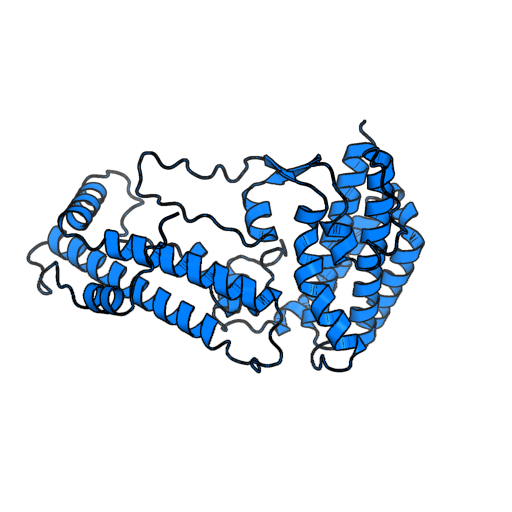? 7.675 5.517 -2.147 1.00 90.50 294 THR A O 1
ATOM 2416 N N . ARG A 1 295 ? 8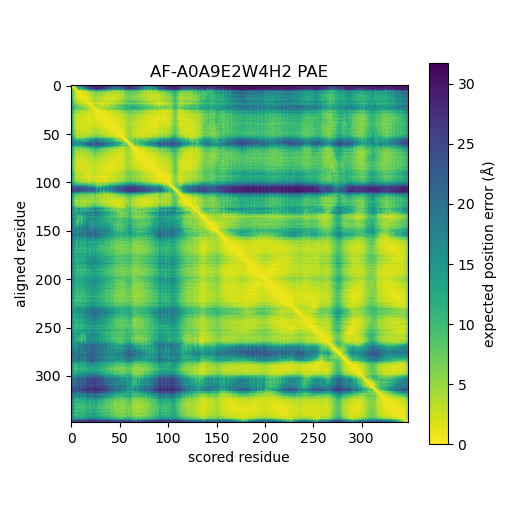.650 6.621 -3.840 1.00 91.94 295 ARG A N 1
ATOM 2417 C CA . ARG A 1 295 ? 7.644 6.239 -4.843 1.00 91.94 295 ARG A CA 1
ATOM 2418 C C . ARG A 1 295 ? 7.599 4.731 -5.098 1.00 91.94 295 ARG A C 1
ATOM 2420 O O . ARG A 1 295 ? 6.516 4.182 -5.269 1.00 91.94 295 ARG A O 1
ATOM 2427 N N . LEU A 1 296 ? 8.762 4.085 -5.134 1.00 91.56 296 LEU A N 1
ATOM 2428 C CA . LEU A 1 296 ? 8.916 2.675 -5.504 1.00 91.56 296 LEU A CA 1
ATOM 2429 C C . LEU A 1 296 ? 9.297 1.773 -4.319 1.00 91.56 296 LEU A C 1
ATOM 2431 O O . LEU A 1 296 ? 9.739 0.642 -4.516 1.00 91.56 296 LEU A O 1
ATOM 2435 N N . ASP A 1 297 ? 9.114 2.239 -3.080 1.00 84.88 297 ASP A N 1
ATOM 2436 C CA . ASP A 1 297 ? 9.523 1.494 -1.882 1.00 84.88 297 ASP A CA 1
ATOM 2437 C C . ASP A 1 297 ? 8.784 0.151 -1.749 1.00 84.88 297 ASP A C 1
ATOM 2439 O O . ASP A 1 297 ? 9.353 -0.837 -1.286 1.00 84.88 297 ASP A O 1
ATOM 2443 N N . PHE A 1 298 ? 7.545 0.074 -2.250 1.00 81.25 298 PHE A N 1
ATOM 2444 C CA . PHE A 1 298 ? 6.753 -1.160 -2.303 1.00 81.25 298 PHE A CA 1
ATOM 2445 C C . PHE A 1 298 ? 7.441 -2.297 -3.082 1.00 81.25 298 PHE A C 1
ATOM 2447 O O . PHE A 1 298 ? 7.285 -3.465 -2.725 1.00 81.25 298 PHE A O 1
ATOM 2454 N N . LEU A 1 299 ? 8.285 -1.983 -4.077 1.00 84.25 299 LEU A N 1
ATOM 2455 C CA . LEU A 1 299 ? 9.066 -2.990 -4.805 1.00 84.25 299 LEU A CA 1
ATOM 2456 C C . LEU A 1 299 ? 10.067 -3.697 -3.889 1.00 84.25 299 LEU A C 1
ATOM 2458 O O . LEU A 1 299 ? 10.301 -4.895 -4.031 1.00 84.25 299 LEU A O 1
ATOM 2462 N N . ARG A 1 300 ? 10.652 -2.975 -2.925 1.00 75.44 300 ARG A N 1
ATOM 2463 C CA . ARG A 1 300 ? 11.603 -3.551 -1.961 1.00 75.44 300 ARG A CA 1
ATOM 2464 C C . ARG A 1 300 ? 10.898 -4.531 -1.031 1.00 75.44 300 ARG A C 1
ATOM 2466 O O . ARG A 1 300 ? 11.453 -5.589 -0.745 1.00 75.44 300 ARG A O 1
ATOM 2473 N N . ARG A 1 301 ? 9.677 -4.180 -0.615 1.00 68.38 301 ARG A N 1
ATOM 2474 C CA . ARG A 1 301 ? 8.809 -4.991 0.248 1.00 68.38 301 ARG A CA 1
ATOM 2475 C C . ARG A 1 301 ? 8.391 -6.288 -0.443 1.00 68.38 301 ARG A C 1
ATOM 2477 O O . ARG A 1 301 ? 8.486 -7.356 0.149 1.00 68.38 301 ARG A O 1
ATOM 2484 N N . ARG A 1 302 ? 8.006 -6.216 -1.724 1.00 68.69 302 ARG A N 1
ATOM 2485 C CA . ARG A 1 302 ? 7.487 -7.379 -2.458 1.00 68.69 302 ARG A CA 1
ATOM 2486 C C . ARG A 1 302 ? 8.566 -8.238 -3.118 1.00 68.69 302 ARG A C 1
ATOM 2488 O O . ARG A 1 302 ? 8.480 -9.461 -3.069 1.00 68.69 302 ARG A O 1
ATOM 2495 N N . PHE A 1 303 ? 9.553 -7.636 -3.778 1.00 66.81 303 PHE A N 1
ATOM 2496 C CA . PHE A 1 303 ? 10.397 -8.364 -4.733 1.00 66.81 303 PHE A CA 1
ATOM 2497 C C . PHE A 1 303 ? 11.696 -8.897 -4.160 1.00 66.81 303 PHE A C 1
ATOM 2499 O O . PHE A 1 303 ? 12.181 -9.905 -4.661 1.00 66.81 303 PHE A O 1
ATOM 2506 N N . LYS A 1 304 ? 12.237 -8.308 -3.089 1.00 64.25 304 LYS A N 1
ATOM 2507 C CA . LYS A 1 304 ? 13.418 -8.879 -2.429 1.00 64.25 304 LYS A CA 1
ATOM 2508 C C . LYS A 1 304 ? 13.098 -10.246 -1.816 1.00 64.25 304 LYS A C 1
ATOM 2510 O O . LYS A 1 304 ? 13.827 -11.201 -2.042 1.00 64.25 304 LYS A O 1
ATOM 2515 N N . GLU A 1 305 ? 11.978 -10.338 -1.104 1.00 58.69 305 GLU A N 1
ATOM 2516 C CA . GLU A 1 305 ? 11.567 -11.560 -0.404 1.00 58.69 305 GLU A CA 1
ATOM 2517 C C . GLU A 1 305 ? 11.211 -12.677 -1.385 1.00 58.69 305 GLU A C 1
ATOM 2519 O O . GLU A 1 305 ? 11.820 -13.740 -1.336 1.00 58.69 305 GLU A O 1
ATOM 2524 N N . ASN A 1 306 ? 10.315 -12.417 -2.342 1.00 59.47 306 ASN A N 1
ATOM 2525 C CA . ASN A 1 306 ? 9.912 -13.454 -3.293 1.00 59.47 306 ASN A CA 1
ATOM 2526 C C . ASN A 1 306 ? 11.063 -13.892 -4.195 1.00 59.47 306 ASN A C 1
ATOM 2528 O O . ASN A 1 306 ? 11.148 -15.062 -4.531 1.00 59.47 306 ASN A O 1
ATOM 2532 N N . ARG A 1 307 ? 11.940 -12.978 -4.628 1.00 60.00 307 ARG A N 1
ATOM 2533 C CA . ARG A 1 307 ? 13.044 -13.341 -5.524 1.00 60.00 307 ARG A CA 1
ATOM 2534 C C . ARG A 1 307 ? 14.053 -14.228 -4.810 1.00 60.00 307 ARG A C 1
ATOM 2536 O O . ARG A 1 307 ? 14.447 -15.237 -5.378 1.00 60.00 307 ARG A O 1
ATOM 2543 N N . ASP A 1 308 ? 14.449 -13.879 -3.588 1.00 59.28 308 ASP A N 1
ATOM 2544 C CA . ASP A 1 308 ? 15.404 -14.684 -2.827 1.00 59.28 308 ASP A CA 1
ATOM 2545 C C . ASP A 1 308 ? 14.778 -16.058 -2.487 1.00 59.28 308 ASP A C 1
ATOM 2547 O O . ASP A 1 308 ? 15.411 -17.091 -2.691 1.00 59.28 308 ASP A O 1
ATOM 2551 N N . LEU A 1 309 ? 13.492 -16.105 -2.116 1.00 56.91 309 LEU A N 1
ATOM 2552 C CA . LEU A 1 309 ? 12.770 -17.362 -1.873 1.00 56.91 309 LEU A CA 1
ATOM 2553 C C . LEU A 1 309 ? 12.575 -18.203 -3.151 1.00 56.91 309 LEU A C 1
ATOM 2555 O O . LEU A 1 309 ? 12.692 -19.425 -3.099 1.00 56.91 309 LEU A O 1
ATOM 2559 N N . VAL A 1 310 ? 12.346 -17.585 -4.315 1.00 57.69 310 VAL A N 1
ATOM 2560 C CA . VAL A 1 310 ? 12.260 -18.274 -5.619 1.00 57.69 310 VAL A CA 1
ATOM 2561 C C . VAL A 1 310 ? 13.622 -18.821 -6.046 1.00 57.69 310 VAL A C 1
ATOM 2563 O O . VAL A 1 310 ? 13.709 -19.979 -6.448 1.00 57.69 310 VAL A O 1
ATOM 2566 N N . LEU A 1 311 ? 14.690 -18.024 -5.934 1.00 55.91 311 LEU A N 1
ATOM 2567 C CA . LEU A 1 311 ? 16.054 -18.435 -6.293 1.00 55.91 311 LEU A CA 1
ATOM 2568 C C . LEU A 1 311 ? 16.570 -19.572 -5.403 1.00 55.91 311 LEU A C 1
ATOM 2570 O O . LEU A 1 311 ? 17.357 -20.397 -5.861 1.00 55.91 311 LEU A O 1
ATOM 2574 N N . HIS A 1 312 ? 16.105 -19.641 -4.155 1.00 58.34 312 HIS A N 1
ATOM 2575 C CA . HIS A 1 312 ? 16.434 -20.717 -3.221 1.00 58.34 312 HIS A CA 1
ATOM 2576 C C . HIS A 1 312 ? 15.426 -21.881 -3.231 1.00 58.34 312 HIS A C 1
ATOM 2578 O O . HIS A 1 312 ? 15.583 -22.817 -2.450 1.00 58.34 312 HIS A O 1
ATOM 2584 N N . GLY A 1 313 ? 14.412 -21.859 -4.110 1.00 52.97 313 GLY A N 1
ATOM 2585 C CA . GLY A 1 313 ? 13.413 -22.930 -4.247 1.00 52.97 313 GLY A CA 1
ATOM 2586 C C . GLY A 1 313 ? 12.451 -23.068 -3.059 1.00 52.97 313 GLY A C 1
ATOM 2587 O O . GLY A 1 313 ? 11.833 -24.113 -2.886 1.00 52.97 313 GLY A O 1
ATOM 2588 N N . GLN A 1 314 ? 12.348 -22.031 -2.230 1.00 51.69 314 GLN A N 1
ATOM 2589 C CA . GLN A 1 314 ? 11.601 -22.005 -0.970 1.00 51.69 314 GLN A CA 1
ATOM 2590 C C . GLN A 1 314 ? 10.204 -21.377 -1.103 1.00 51.69 314 GLN A C 1
ATOM 2592 O O . GLN A 1 314 ? 9.367 -21.581 -0.226 1.00 51.69 314 GLN A O 1
ATOM 2597 N N . GLU A 1 315 ? 9.922 -20.649 -2.190 1.00 60.66 315 GLU A N 1
ATOM 2598 C CA . GLU A 1 315 ? 8.597 -20.066 -2.447 1.00 60.66 315 GLU A CA 1
ATOM 2599 C C . GLU A 1 315 ? 7.693 -21.052 -3.203 1.00 60.66 315 GLU A C 1
ATOM 2601 O O . GLU A 1 315 ? 7.806 -21.223 -4.421 1.00 60.66 315 GLU A O 1
ATOM 2606 N N . THR A 1 316 ? 6.785 -21.712 -2.482 1.00 57.03 316 THR A N 1
ATOM 2607 C CA . THR A 1 316 ? 5.897 -22.746 -3.048 1.00 57.03 316 THR A CA 1
ATOM 2608 C C . THR A 1 316 ? 4.661 -22.178 -3.750 1.00 57.03 316 THR A C 1
ATOM 2610 O O . THR A 1 316 ? 4.111 -22.849 -4.619 1.00 57.03 316 THR A O 1
ATOM 2613 N N . ASP A 1 317 ? 4.290 -20.923 -3.474 1.00 64.00 317 ASP A N 1
ATOM 2614 C CA . ASP A 1 317 ? 3.070 -20.282 -3.991 1.00 64.00 317 ASP A CA 1
ATOM 2615 C C . ASP A 1 317 ? 3.325 -19.289 -5.143 1.00 64.00 317 ASP A C 1
ATOM 2617 O O . ASP A 1 317 ? 2.448 -18.530 -5.566 1.00 64.00 317 ASP A O 1
ATOM 2621 N N . TYR A 1 318 ? 4.532 -19.279 -5.708 1.00 69.31 318 TYR A N 1
ATOM 2622 C CA . TYR A 1 318 ? 4.900 -18.325 -6.758 1.00 69.31 318 TYR A CA 1
ATOM 2623 C C . TYR A 1 318 ? 4.157 -18.534 -8.090 1.00 69.31 318 TYR A C 1
ATOM 2625 O O . TYR A 1 318 ? 4.086 -17.632 -8.924 1.00 69.31 318 TYR A O 1
ATOM 2633 N N . ASP A 1 319 ? 3.584 -19.713 -8.312 1.00 71.19 319 ASP A N 1
ATOM 2634 C CA . ASP A 1 319 ? 2.758 -20.028 -9.480 1.00 71.19 319 ASP A CA 1
ATOM 2635 C C . ASP A 1 319 ? 1.282 -19.642 -9.316 1.00 71.19 319 ASP A C 1
ATOM 2637 O O . ASP A 1 319 ? 0.502 -19.769 -10.268 1.00 71.19 319 ASP A O 1
ATOM 2641 N N . LYS A 1 320 ? 0.889 -19.147 -8.137 1.00 76.62 320 LYS A N 1
ATOM 2642 C CA . LYS A 1 320 ? -0.499 -18.795 -7.861 1.00 76.62 320 LYS A CA 1
ATOM 2643 C C . LYS A 1 320 ? -0.941 -17.593 -8.710 1.00 76.62 320 LYS A C 1
ATOM 2645 O O . LYS A 1 320 ? -0.218 -16.595 -8.793 1.00 76.62 320 LYS A O 1
ATOM 2650 N N . PRO A 1 321 ? -2.158 -17.625 -9.285 1.00 72.31 321 PRO A N 1
ATOM 2651 C CA . PRO A 1 321 ? -2.659 -16.565 -10.165 1.00 72.31 321 PRO A CA 1
ATOM 2652 C C . PRO A 1 321 ? -2.684 -15.155 -9.557 1.00 72.31 321 PRO A C 1
ATOM 2654 O O . PRO A 1 321 ? -2.513 -14.178 -10.284 1.00 72.31 321 PRO A O 1
ATOM 2657 N N . TYR A 1 322 ? -2.868 -15.015 -8.238 1.00 77.94 322 TYR A N 1
ATOM 2658 C CA . TYR A 1 322 ? -2.907 -13.694 -7.594 1.00 77.94 322 TYR A CA 1
ATOM 2659 C C . TYR A 1 322 ? -1.572 -12.942 -7.703 1.00 77.94 322 TYR A C 1
ATOM 2661 O O . TYR A 1 322 ? -1.569 -11.719 -7.846 1.00 77.94 322 TYR A O 1
ATOM 2669 N N . ASN A 1 323 ? -0.442 -13.663 -7.719 1.00 79.44 323 ASN A N 1
ATOM 2670 C CA . ASN A 1 323 ? 0.873 -13.066 -7.950 1.00 79.44 323 ASN A CA 1
ATOM 2671 C C . ASN A 1 323 ? 0.947 -12.408 -9.328 1.00 79.44 323 ASN A C 1
ATOM 2673 O O . ASN A 1 323 ? 1.562 -11.355 -9.466 1.00 79.44 323 ASN A O 1
ATOM 2677 N N . GLY A 1 324 ? 0.237 -12.962 -10.312 1.00 85.62 324 GLY A N 1
ATOM 2678 C CA . GLY A 1 324 ? 0.130 -12.390 -11.645 1.00 85.62 324 GLY A CA 1
ATOM 2679 C C . GLY A 1 324 ? -0.478 -10.991 -11.650 1.00 85.62 324 GLY A C 1
ATOM 2680 O O . GLY A 1 324 ? 0.088 -10.069 -12.243 1.00 85.62 324 GLY A O 1
ATOM 2681 N N . TYR A 1 325 ? -1.588 -10.807 -10.932 1.00 88.12 325 TYR A N 1
ATOM 2682 C CA . TYR A 1 325 ? -2.235 -9.502 -10.808 1.00 88.12 325 TYR A CA 1
ATOM 2683 C C . TYR A 1 325 ? -1.352 -8.507 -10.055 1.00 88.12 325 TYR A C 1
ATOM 2685 O O . TYR A 1 325 ? -1.113 -7.411 -10.556 1.00 88.12 325 TYR A O 1
ATOM 2693 N N . ILE A 1 326 ? -0.812 -8.894 -8.896 1.00 86.19 326 ILE A N 1
ATOM 2694 C CA . ILE A 1 326 ? 0.030 -8.010 -8.076 1.00 86.19 326 ILE A CA 1
ATOM 2695 C C . ILE A 1 326 ? 1.287 -7.579 -8.847 1.00 86.19 326 ILE A C 1
ATOM 2697 O O . ILE A 1 326 ? 1.606 -6.390 -8.890 1.00 86.19 326 ILE A O 1
ATOM 2701 N N . ASN A 1 327 ? 1.978 -8.516 -9.506 1.00 88.69 327 ASN A N 1
ATOM 2702 C CA . ASN A 1 327 ? 3.174 -8.223 -10.300 1.00 88.69 327 ASN A CA 1
ATOM 2703 C C . ASN A 1 327 ? 2.849 -7.331 -11.507 1.00 88.69 327 ASN A C 1
ATOM 2705 O O . ASN A 1 327 ? 3.604 -6.411 -11.817 1.00 88.69 327 ASN A O 1
ATOM 2709 N N . SER A 1 328 ? 1.703 -7.545 -12.156 1.00 92.19 328 SER A N 1
ATOM 2710 C CA . SER A 1 328 ? 1.246 -6.679 -13.250 1.00 92.19 328 SER A CA 1
ATOM 2711 C C . SER A 1 328 ? 0.891 -5.273 -12.750 1.00 92.19 328 SER A C 1
ATOM 2713 O O . SER A 1 328 ? 1.228 -4.282 -13.395 1.00 92.19 328 SER A O 1
ATOM 2715 N N . SER A 1 329 ? 0.268 -5.151 -11.576 1.00 92.12 329 SER A N 1
ATOM 2716 C CA . SER A 1 329 ? 0.002 -3.857 -10.934 1.00 92.12 329 SER A CA 1
ATOM 2717 C C . SER A 1 329 ? 1.293 -3.124 -10.570 1.00 92.12 329 SER A C 1
ATOM 2719 O O . SER A 1 329 ? 1.386 -1.912 -10.763 1.00 92.12 329 SER A O 1
ATOM 2721 N N . ALA A 1 330 ? 2.319 -3.851 -10.121 1.00 91.75 330 ALA A N 1
ATOM 2722 C CA . ALA A 1 330 ? 3.634 -3.287 -9.830 1.00 91.75 330 ALA A CA 1
ATOM 2723 C C . ALA A 1 330 ? 4.320 -2.778 -11.103 1.00 91.75 330 ALA A C 1
ATOM 2725 O O . ALA A 1 330 ? 4.869 -1.676 -11.108 1.00 91.75 330 ALA A O 1
ATOM 2726 N N . LEU A 1 331 ? 4.237 -3.545 -12.197 1.00 95.06 331 LEU A N 1
ATOM 2727 C CA . LEU A 1 331 ? 4.711 -3.110 -13.509 1.00 95.06 331 LEU A CA 1
ATOM 2728 C C . LEU A 1 331 ? 4.015 -1.820 -13.951 1.00 95.06 331 LEU A C 1
ATOM 2730 O O . LEU A 1 331 ? 4.690 -0.873 -14.350 1.00 95.06 331 LEU A O 1
ATOM 2734 N N . TYR A 1 332 ? 2.687 -1.758 -13.847 1.00 95.38 332 TYR A N 1
ATOM 2735 C CA . TYR A 1 332 ? 1.929 -0.560 -14.205 1.00 95.38 332 TYR A CA 1
ATOM 2736 C C . TYR A 1 332 ? 2.396 0.672 -13.410 1.00 95.38 332 TYR A C 1
ATOM 2738 O O . TYR A 1 332 ? 2.657 1.721 -13.993 1.00 95.38 332 TYR A O 1
ATOM 2746 N N . GLU A 1 333 ? 2.575 0.540 -12.093 1.00 93.69 333 GLU A N 1
ATOM 2747 C CA . GLU A 1 333 ? 3.048 1.631 -11.230 1.00 93.69 333 GLU A CA 1
ATOM 2748 C C . GLU A 1 333 ? 4.477 2.095 -11.583 1.00 93.69 333 GLU A C 1
ATOM 2750 O O . GLU A 1 333 ? 4.779 3.293 -11.543 1.00 93.69 333 GLU A O 1
ATOM 2755 N N . VAL A 1 334 ? 5.355 1.179 -12.000 1.00 95.62 334 VAL A N 1
ATOM 2756 C CA . VAL A 1 334 ? 6.702 1.520 -12.487 1.00 95.62 334 VAL A CA 1
ATOM 2757 C C . VAL A 1 334 ? 6.646 2.252 -13.824 1.00 95.62 334 VAL A C 1
ATOM 2759 O O . VAL A 1 334 ? 7.305 3.280 -13.969 1.00 95.62 334 VAL A O 1
ATOM 2762 N N . LEU A 1 335 ? 5.830 1.795 -14.776 1.00 97.00 335 LEU A N 1
ATOM 2763 C CA . LEU A 1 335 ? 5.643 2.475 -16.064 1.00 97.00 335 LEU A CA 1
ATOM 2764 C C . LEU A 1 335 ? 5.055 3.885 -15.887 1.00 97.00 335 LEU A C 1
ATOM 2766 O O . LEU A 1 335 ? 5.528 4.834 -16.511 1.00 97.00 335 LEU A O 1
ATOM 2770 N N . GLU A 1 336 ? 4.084 4.049 -14.988 1.00 95.38 336 GLU A N 1
ATOM 2771 C CA . GLU A 1 336 ? 3.544 5.356 -14.591 1.00 95.38 336 GLU A CA 1
ATOM 2772 C C . GLU A 1 336 ? 4.621 6.264 -13.984 1.00 95.38 336 GLU A C 1
ATOM 2774 O O . GLU A 1 336 ? 4.688 7.459 -14.279 1.00 95.38 336 GLU A O 1
ATOM 2779 N N . THR A 1 337 ? 5.485 5.704 -13.137 1.00 95.94 337 THR A N 1
ATOM 2780 C CA . THR A 1 337 ? 6.586 6.449 -12.519 1.00 95.94 337 THR A CA 1
ATOM 2781 C C . THR A 1 337 ? 7.613 6.887 -13.565 1.00 95.94 337 THR A C 1
ATOM 2783 O O . THR A 1 337 ? 8.016 8.049 -13.555 1.00 95.94 337 THR A O 1
ATOM 2786 N N . ILE A 1 338 ? 7.966 6.016 -14.520 1.00 97.12 338 ILE A N 1
ATOM 2787 C CA . ILE A 1 338 ? 8.807 6.365 -15.677 1.00 97.12 338 ILE A CA 1
ATOM 2788 C C . ILE A 1 338 ? 8.192 7.543 -16.431 1.00 97.12 338 ILE A C 1
ATOM 2790 O O . ILE A 1 338 ? 8.855 8.560 -16.626 1.00 97.12 338 ILE A O 1
ATOM 2794 N N . LEU A 1 339 ? 6.916 7.431 -16.807 1.00 96.31 339 LEU A N 1
ATOM 2795 C CA . LEU A 1 339 ? 6.212 8.465 -17.558 1.00 96.31 339 LEU A CA 1
ATOM 2796 C C . LEU A 1 339 ? 6.250 9.820 -16.839 1.00 96.31 339 LEU A C 1
ATOM 2798 O O . LEU A 1 339 ? 6.534 10.843 -17.460 1.00 96.31 339 LEU A O 1
ATOM 2802 N N . LYS A 1 340 ? 5.987 9.832 -15.528 1.00 95.00 340 LYS A N 1
ATOM 2803 C CA . LYS A 1 340 ? 6.032 11.052 -14.710 1.00 95.00 340 LYS A CA 1
ATOM 2804 C C . LYS A 1 340 ? 7.428 11.659 -14.667 1.00 95.00 340 LYS A C 1
ATOM 2806 O O . LYS A 1 340 ? 7.566 12.853 -14.904 1.00 95.00 340 LYS A O 1
ATOM 2811 N N . CYS A 1 341 ? 8.448 10.852 -14.397 1.00 95.88 341 CYS A N 1
ATOM 2812 C CA . CYS A 1 341 ? 9.829 11.318 -14.324 1.00 95.88 341 CYS A CA 1
ATOM 2813 C C . CYS A 1 341 ? 10.316 11.902 -15.655 1.00 95.88 341 CYS A C 1
ATOM 2815 O O . CYS A 1 341 ? 10.898 12.982 -15.652 1.00 95.88 341 CYS A O 1
ATOM 2817 N N . HIS A 1 342 ? 10.038 11.249 -16.788 1.00 95.19 342 HIS A N 1
ATOM 2818 C CA . HIS A 1 342 ? 10.387 11.802 -18.104 1.00 95.19 342 HIS A CA 1
ATOM 2819 C C . HIS A 1 342 ? 9.679 13.132 -18.357 1.00 95.19 342 HIS A C 1
ATOM 2821 O O . HIS A 1 342 ? 10.339 14.114 -18.673 1.00 95.19 342 HIS A O 1
ATOM 2827 N N . LYS A 1 343 ? 8.371 13.228 -18.088 1.00 93.62 343 LYS A N 1
ATOM 2828 C CA . LYS A 1 343 ? 7.619 14.488 -18.245 1.00 93.62 343 LYS A CA 1
ATOM 2829 C C . LYS A 1 343 ? 8.146 15.639 -17.380 1.00 93.62 343 LYS A C 1
ATOM 2831 O O . LYS A 1 343 ? 8.041 16.791 -17.786 1.00 93.62 343 LYS A O 1
ATOM 2836 N N . ILE A 1 344 ? 8.694 15.362 -16.196 1.00 93.88 344 ILE A N 1
ATOM 2837 C CA . ILE A 1 344 ? 9.298 16.391 -15.328 1.00 93.88 344 ILE A CA 1
ATOM 2838 C C . ILE A 1 344 ? 10.563 16.985 -15.963 1.00 93.88 344 ILE A C 1
ATOM 2840 O O . ILE A 1 344 ? 10.824 18.174 -15.794 1.00 93.88 344 ILE A O 1
ATOM 2844 N N . HIS A 1 345 ? 11.331 16.170 -16.688 1.00 89.94 345 HIS A N 1
ATOM 2845 C CA . HIS A 1 345 ? 12.639 16.532 -17.251 1.00 89.94 345 HIS A CA 1
ATOM 2846 C C . HIS A 1 345 ? 12.626 16.795 -18.765 1.00 89.94 345 HIS A C 1
ATOM 2848 O O . HIS A 1 345 ? 13.657 17.169 -19.315 1.00 89.94 345 HIS A O 1
ATOM 2854 N N . GLU A 1 346 ? 11.492 16.589 -19.437 1.00 83.75 346 GLU A N 1
ATOM 2855 C CA . GLU A 1 346 ? 11.220 17.065 -20.804 1.00 83.75 346 GLU A CA 1
ATOM 2856 C C . GLU A 1 346 ? 10.656 18.498 -20.820 1.00 83.75 346 GLU A C 1
ATOM 2858 O O . GLU A 1 346 ? 10.798 19.197 -21.817 1.00 83.75 346 GLU A O 1
ATOM 2863 N N . ASN A 1 347 ? 10.025 18.941 -19.724 1.00 59.56 347 ASN A N 1
ATOM 2864 C CA . ASN A 1 347 ? 9.430 20.280 -19.576 1.00 59.56 347 ASN A CA 1
ATOM 2865 C C . ASN A 1 347 ? 10.358 21.299 -18.874 1.00 59.56 347 ASN A C 1
ATOM 2867 O O . ASN A 1 347 ? 9.898 22.368 -18.469 1.00 59.56 347 ASN A O 1
ATOM 2871 N N . LYS A 1 348 ? 11.635 20.954 -18.689 1.00 53.84 348 LYS A N 1
ATOM 2872 C CA . LYS A 1 348 ? 12.711 21.817 -18.180 1.00 53.84 348 LYS A CA 1
ATOM 2873 C C . LYS A 1 348 ? 13.783 21.920 -19.249 1.00 53.84 348 LYS A C 1
ATOM 2875 O O . LYS A 1 348 ? 14.337 23.030 -19.388 1.00 53.84 348 LYS A O 1
#

Nearest PDB structures (foldseek):
  5voz-assembly1_S  TM=3.816E-01  e=6.933E+00  Saccharomyces cerevisiae S288C
  9cpc-assembly1_3O  TM=1.561E-01  e=9.492E+00  Sus scrofa

Solvent-accessible surface area (backbone atoms only — not comparable to full-atom values): 19880 Å² total; per-residue (Å²): 130,88,82,79,71,85,45,72,64,59,52,55,49,58,63,66,62,78,84,62,66,94,76,52,91,45,73,68,50,40,45,39,36,52,29,54,53,50,42,44,52,52,43,53,51,43,52,53,36,45,47,43,44,71,67,38,84,97,56,61,87,90,74,64,50,72,64,56,52,54,48,42,51,52,26,40,51,53,43,50,54,52,38,49,53,45,54,68,51,72,35,70,68,56,39,49,50,52,51,51,50,49,73,66,48,91,56,93,81,62,78,68,69,67,83,79,64,60,65,60,54,46,63,41,22,38,39,28,49,68,74,52,68,48,71,62,44,84,89,57,51,71,65,55,52,48,32,36,33,66,71,74,40,66,67,62,63,51,21,76,45,30,65,60,49,52,52,53,44,52,50,55,49,69,75,40,50,76,73,49,55,83,48,43,75,42,48,55,41,41,54,49,14,52,51,27,44,79,69,69,37,34,51,58,16,43,51,36,40,53,55,30,45,54,50,53,53,51,55,47,49,55,52,45,36,62,77,68,68,50,98,67,73,75,86,40,78,81,30,73,46,71,57,37,41,42,68,72,49,89,63,66,63,72,47,77,40,34,49,50,59,51,27,39,48,67,69,58,76,78,89,74,63,85,84,45,93,81,55,83,72,83,60,59,76,45,70,43,66,36,25,63,40,69,75,52,44,55,52,51,69,54,47,55,56,52,48,55,29,49,77,69,72,68,50,86,67,59,54,42,54,27,53,46,22,54,51,46,51,51,44,44,54,49,54,53,48,50,54,52,55,49,55,61,65,71,77,107